Protein AF-A0A7S2M1R3-F1 (afdb_monomer)

Foldseek 3Di:
DDDDDDDDDDDDDDDDDDDDDDDDDDDDDDDPVVVVVVVVVVVVVVVVPDPVVPDDDDQWFWEAELNHIDIDHNADQPDFQQCCCCVVVVNPQQDDDPLPPPQLSRWKWKWDQDPVVRDIDIDTDRRSPHGSNNRRRIHIYGCVSQADPVGHHPLRVCCVVVVVDDPSRSSD

Mean predicted aligned error: 12.75 Å

Secondary structure (DSSP, 8-state):
---PPPPPPP--PPP----------PPPPPPHHHHHHHHHHHHHHHHHT--GGG-----EEEEEETTEEEEEES--TT-BHHHIIIIIT---SS--SSSSSSS-TTEEEEEEEETTTTEEEEEEEETTTSBGGGGTT-EEE-HHHH--SSS--HHHHHHHHTT--SSSTT--

Radius of gyration: 26.26 Å; Cα contacts (8 Å, |Δi|>4): 204; chains: 1; bounding box: 65×52×64 Å

Sequence (172 aa):
ESFAPAPRRHASGGESDASTGSSGPQPSAPTPAATQAKAAADACAKAGAIDVDKVSWRSKVEFFVNGRRVCADDVQPHYTLLFYLRDKLGLTGTKLGCGEGGCGACTVSVAHFDSEKGEVVHRAVNACLAPLCSVDGCSVTTVEGIGTTKMPHPVQQRIAGMHGSQCGFCTP

Organism: NCBI:txid1333877

InterPro domains:
  IPR001041 2Fe-2S ferredoxin-type iron-sulfur binding domain [PF00111] (63-132)
  IPR001041 2Fe-2S ferredoxin-type iron-sulfur binding domain [PS51085] (59-146)
  IPR002888 [2Fe-2S]-binding [PF01799] (142-172)
  IPR006058 2Fe-2S ferredoxin, iron-sulphur binding site [PS00197] (98-106)
  IPR012675 Beta-grasp domain superfamily [G3DSA:3.10.20.30] (57-145)
  IPR016208 Aldehyde oxidase/xanthine dehydrogenase-like [PTHR45444] (54-172)
  IPR036010 2Fe-2S ferredoxin-like superfamily [SSF54292] (60-146)
  IPR036884 [2Fe-2S]-binding domain superfamily [SSF47741] (153-172)

Structure (mmCIF, N/CA/C/O backbone):
data_AF-A0A7S2M1R3-F1
#
_entry.id   AF-A0A7S2M1R3-F1
#
loop_
_atom_site.group_PDB
_atom_site.id
_atom_site.type_symbol
_atom_site.label_atom_id
_atom_site.label_alt_id
_atom_site.label_comp_id
_atom_site.label_asym_id
_atom_site.label_entity_id
_atom_site.label_seq_id
_atom_site.pdbx_PDB_ins_code
_atom_site.Cartn_x
_atom_site.Cartn_y
_atom_site.Cartn_z
_atom_site.occupancy
_atom_site.B_iso_or_equiv
_atom_site.auth_seq_id
_atom_site.auth_comp_id
_atom_site.auth_asym_id
_atom_site.auth_atom_id
_atom_site.pdbx_PDB_model_num
ATOM 1 N N . GLU A 1 1 ? 38.794 22.693 -17.152 1.00 45.91 1 GLU A N 1
ATOM 2 C CA . GLU A 1 1 ? 38.283 23.848 -16.392 1.00 45.91 1 GLU A CA 1
ATOM 3 C C . GLU A 1 1 ? 38.738 23.694 -14.952 1.00 45.91 1 GLU A C 1
ATOM 5 O O . GLU A 1 1 ? 38.389 22.720 -14.297 1.00 45.91 1 GLU A O 1
ATOM 10 N N . SER A 1 2 ? 39.667 24.552 -14.542 1.00 38.59 2 SER A N 1
ATOM 11 C CA . SER A 1 2 ? 40.404 24.447 -13.283 1.00 38.59 2 SER A CA 1
ATOM 12 C C . SER A 1 2 ? 39.628 25.141 -12.168 1.00 38.59 2 SER A C 1
ATOM 14 O O . SER A 1 2 ? 39.344 26.331 -12.270 1.00 38.59 2 SER A O 1
ATOM 16 N N . PHE A 1 3 ? 39.296 24.410 -11.105 1.00 38.03 3 PHE A N 1
ATOM 17 C CA . PHE A 1 3 ? 38.626 24.959 -9.928 1.00 38.03 3 PHE A CA 1
ATOM 18 C C . PHE A 1 3 ? 39.684 25.409 -8.909 1.00 38.03 3 PHE A C 1
ATOM 20 O O . PHE A 1 3 ? 40.413 24.584 -8.359 1.00 38.03 3 PHE A O 1
ATOM 27 N N . ALA A 1 4 ? 39.808 26.719 -8.694 1.00 46.97 4 ALA A N 1
ATOM 28 C CA . ALA A 1 4 ? 40.679 27.304 -7.674 1.00 46.97 4 ALA A CA 1
ATOM 29 C C . ALA A 1 4 ? 39.944 27.399 -6.316 1.00 46.97 4 ALA A C 1
ATOM 31 O O . ALA A 1 4 ? 38.752 27.710 -6.303 1.00 46.97 4 ALA A O 1
ATOM 32 N N . PRO A 1 5 ? 40.610 27.167 -5.166 1.00 45.25 5 PRO A N 1
ATOM 33 C CA . PRO A 1 5 ? 39.979 27.263 -3.849 1.00 45.25 5 PRO A CA 1
ATOM 34 C C . PRO A 1 5 ? 39.974 28.698 -3.289 1.00 45.25 5 PRO A C 1
ATOM 36 O O . PRO A 1 5 ? 40.934 29.453 -3.444 1.00 45.25 5 PRO A O 1
ATOM 39 N N . ALA A 1 6 ? 38.889 29.061 -2.597 1.00 49.12 6 ALA A N 1
ATOM 40 C CA . ALA A 1 6 ? 38.693 30.365 -1.956 1.00 49.12 6 ALA A CA 1
ATOM 41 C C . ALA A 1 6 ? 39.536 30.543 -0.666 1.00 49.12 6 ALA A C 1
ATOM 43 O O . ALA A 1 6 ? 39.771 29.567 0.053 1.00 49.12 6 ALA A O 1
ATOM 44 N N . PRO A 1 7 ? 39.964 31.777 -0.320 1.00 41.22 7 PRO A N 1
ATOM 45 C CA . PRO A 1 7 ? 40.820 32.033 0.838 1.00 41.22 7 PRO A CA 1
ATOM 46 C C . PRO A 1 7 ? 40.047 32.111 2.167 1.00 41.22 7 PRO A C 1
ATOM 48 O O . PRO A 1 7 ? 38.971 32.705 2.263 1.00 41.22 7 PRO A O 1
ATOM 51 N N . ARG A 1 8 ? 40.652 31.546 3.222 1.00 38.28 8 ARG A N 1
ATOM 52 C CA . ARG A 1 8 ? 40.185 31.606 4.617 1.00 38.28 8 ARG A CA 1
ATOM 53 C C . ARG A 1 8 ? 40.373 33.014 5.188 1.00 38.28 8 ARG A C 1
ATOM 55 O O . ARG A 1 8 ? 41.480 33.546 5.164 1.00 38.28 8 ARG A O 1
ATOM 62 N N . ARG A 1 9 ? 39.314 33.594 5.759 1.00 40.97 9 ARG A N 1
ATOM 63 C CA . ARG A 1 9 ? 39.393 34.807 6.586 1.00 40.97 9 ARG A CA 1
ATOM 64 C C . ARG A 1 9 ? 39.578 34.417 8.053 1.00 40.97 9 ARG A C 1
ATOM 66 O O . ARG A 1 9 ? 38.750 33.700 8.607 1.00 40.97 9 ARG A O 1
ATOM 73 N N . HIS A 1 10 ? 40.656 34.904 8.661 1.00 36.72 10 HIS A N 1
ATOM 74 C CA . HIS A 1 10 ? 40.832 34.942 10.111 1.00 36.72 10 HIS A CA 1
ATOM 75 C C . HIS A 1 10 ? 39.894 36.000 10.705 1.00 36.72 10 HIS A C 1
ATOM 77 O O . HIS A 1 10 ? 39.921 37.152 10.275 1.00 36.72 10 HIS A O 1
ATOM 83 N N . ALA A 1 11 ? 39.087 35.611 11.690 1.00 41.97 11 ALA A N 1
ATOM 84 C CA . ALA A 1 11 ? 38.328 36.522 12.537 1.00 41.97 11 ALA A CA 1
ATOM 85 C C . ALA A 1 11 ? 38.910 36.461 13.955 1.00 41.97 11 ALA A C 1
ATOM 87 O O . ALA A 1 11 ? 38.867 35.422 14.610 1.00 41.97 11 ALA A O 1
ATOM 88 N N . SER A 1 12 ? 39.493 37.573 14.394 1.00 37.75 12 SER A N 1
ATOM 89 C CA . SER A 1 12 ? 39.862 37.860 15.779 1.00 37.75 12 SER A CA 1
ATOM 90 C C . SER A 1 12 ? 38.596 38.221 16.564 1.00 37.75 12 SER A C 1
ATOM 92 O O . SER A 1 12 ? 38.011 39.277 16.320 1.00 37.75 12 SER A O 1
ATOM 94 N N . GLY A 1 13 ? 38.155 37.343 17.464 1.00 33.97 13 GLY A N 1
ATOM 95 C CA . GLY A 1 13 ? 37.060 37.596 18.404 1.00 33.97 13 GLY A CA 1
ATOM 96 C C . GLY A 1 13 ? 37.622 37.896 19.790 1.00 33.97 13 GLY A C 1
ATOM 97 O O . GLY A 1 13 ? 38.405 37.104 20.305 1.00 33.97 13 GLY A O 1
ATOM 98 N N . GLY A 1 14 ? 37.261 39.058 20.335 1.00 32.53 14 GLY A N 1
ATOM 99 C CA . GLY A 1 14 ? 37.663 39.528 21.658 1.00 32.53 14 GLY A CA 1
ATOM 100 C C . GLY A 1 14 ? 37.013 38.756 22.805 1.00 32.53 14 GLY A C 1
ATOM 101 O O . GLY A 1 14 ? 35.905 38.235 22.682 1.00 32.53 14 GLY A O 1
ATOM 102 N N . GLU A 1 15 ? 37.740 38.715 23.917 1.00 33.94 15 GLU A N 1
ATOM 103 C CA . GLU A 1 15 ? 37.272 38.282 25.229 1.00 33.94 15 GLU A CA 1
ATOM 104 C C . GLU A 1 15 ? 36.167 39.220 25.736 1.00 33.94 15 GLU A C 1
ATOM 106 O O . GLU A 1 15 ? 36.318 40.442 25.725 1.00 33.94 15 GLU A O 1
ATOM 111 N N . SER A 1 16 ? 35.053 38.641 26.184 1.00 40.84 16 SER A N 1
ATOM 112 C CA . SER A 1 16 ? 34.021 39.332 26.955 1.00 40.84 16 SER A CA 1
ATOM 113 C C . SER A 1 16 ? 33.747 38.544 28.231 1.00 40.84 16 SER A C 1
ATOM 115 O O . SER A 1 16 ? 33.463 37.345 28.176 1.00 40.84 16 SER A O 1
ATOM 117 N N . ASP A 1 17 ? 33.856 39.254 29.349 1.00 34.34 17 ASP A N 1
ATOM 118 C CA . ASP A 1 17 ? 33.826 38.789 30.729 1.00 34.34 17 ASP A CA 1
ATOM 119 C C . ASP A 1 17 ? 32.618 37.914 31.094 1.00 34.34 17 ASP A C 1
ATOM 121 O O . ASP A 1 17 ? 31.461 38.219 30.797 1.00 34.34 17 ASP A O 1
ATOM 125 N N . ALA A 1 18 ? 32.901 36.830 31.817 1.00 35.31 18 ALA A N 1
ATOM 126 C CA . ALA A 1 18 ? 31.909 35.937 32.394 1.00 35.31 18 ALA A CA 1
ATOM 127 C C . ALA A 1 18 ? 31.337 36.531 33.694 1.00 35.31 18 ALA A C 1
ATOM 129 O O . ALA A 1 18 ? 31.931 36.410 34.764 1.00 35.31 18 ALA A O 1
ATOM 130 N N . SER A 1 19 ? 30.148 37.132 33.620 1.00 41.22 19 SER A N 1
ATOM 131 C CA . SER A 1 19 ? 29.331 37.434 34.799 1.00 41.22 19 SER A CA 1
ATOM 132 C C . SER A 1 19 ? 28.478 36.218 35.176 1.00 41.22 19 SER A C 1
ATOM 134 O O . SER A 1 19 ? 27.545 35.847 34.459 1.00 41.22 19 SER A O 1
ATOM 136 N N . THR A 1 20 ? 28.782 35.591 36.309 1.00 37.75 20 THR A N 1
ATOM 137 C CA . THR A 1 20 ? 28.028 34.475 36.891 1.00 37.75 20 THR A CA 1
ATOM 138 C C . THR A 1 20 ? 26.745 34.974 37.564 1.00 37.75 20 THR A C 1
ATOM 140 O O . THR A 1 20 ? 26.736 35.377 38.723 1.00 37.75 20 THR A O 1
ATOM 143 N N . GLY A 1 21 ? 25.626 34.938 36.837 1.00 36.66 21 GLY A N 1
ATOM 144 C CA . GLY A 1 21 ? 24.288 35.115 37.407 1.00 36.66 21 GLY A CA 1
ATOM 145 C C . GLY A 1 21 ? 23.731 33.787 37.928 1.00 36.66 21 GLY A C 1
ATOM 146 O O . GLY A 1 21 ? 23.468 32.879 37.141 1.00 36.66 21 GLY A O 1
ATOM 147 N N . SER A 1 22 ? 23.528 33.659 39.242 1.00 41.03 22 SER A N 1
ATOM 148 C CA . SER A 1 22 ? 22.858 32.499 39.842 1.00 41.03 22 SER A CA 1
ATOM 149 C C . SER A 1 22 ? 21.355 32.544 39.548 1.00 41.03 22 SER A C 1
ATOM 151 O O . SER A 1 22 ? 20.613 33.319 40.154 1.00 41.03 22 SER A O 1
ATOM 153 N N . SER A 1 23 ? 20.890 31.711 38.624 1.00 47.84 23 SER A N 1
ATOM 154 C CA . SER A 1 23 ? 19.466 31.455 38.407 1.00 47.84 23 SER A CA 1
ATOM 155 C C . SER A 1 23 ? 19.039 30.284 39.297 1.00 47.84 23 SER A C 1
ATOM 157 O O . SER A 1 23 ? 19.593 29.191 39.212 1.00 47.84 23 SER A O 1
ATOM 159 N N . GLY A 1 24 ? 18.084 30.526 40.200 1.00 45.28 24 GLY A N 1
ATOM 160 C CA . GLY A 1 24 ? 17.465 29.472 41.007 1.00 45.28 24 GLY A CA 1
ATOM 161 C C . GLY A 1 24 ? 16.698 28.465 40.134 1.00 45.28 24 GLY A C 1
ATOM 162 O O . GLY A 1 24 ? 16.313 28.801 39.011 1.00 45.28 24 GLY A O 1
ATOM 163 N N . PRO A 1 25 ? 16.464 27.232 40.618 1.00 43.34 25 PRO A N 1
ATOM 164 C CA . PRO A 1 25 ? 15.835 26.185 39.822 1.00 43.34 25 PRO A CA 1
ATOM 165 C C . PRO A 1 25 ? 14.392 26.564 39.464 1.00 43.34 25 PRO A C 1
ATOM 167 O O . PRO A 1 25 ? 13.519 26.663 40.326 1.00 43.34 25 PRO A O 1
ATOM 170 N N . GLN A 1 26 ? 14.147 26.778 38.172 1.00 45.44 26 GLN A N 1
ATOM 171 C CA . GLN A 1 26 ? 12.802 26.834 37.606 1.00 45.44 26 GLN A CA 1
ATOM 172 C C . GLN A 1 26 ? 12.200 25.416 37.613 1.00 45.44 26 GLN A C 1
ATOM 174 O O . GLN A 1 26 ? 12.916 24.460 37.301 1.00 45.44 26 GLN A O 1
ATOM 179 N N . PRO A 1 27 ? 10.906 25.246 37.941 1.00 48.53 27 PRO A N 1
ATOM 180 C CA . PRO A 1 27 ? 10.245 23.951 37.831 1.00 48.53 27 PRO A CA 1
ATOM 181 C C . PRO A 1 27 ? 10.256 23.492 36.368 1.00 48.53 27 PRO A C 1
ATOM 183 O O . PRO A 1 27 ? 9.746 24.179 35.482 1.00 48.53 27 PRO A O 1
ATOM 186 N N . SER A 1 28 ? 10.877 22.343 36.106 1.00 54.59 28 SER A N 1
ATOM 187 C CA . SER A 1 28 ? 10.966 21.768 34.768 1.00 54.59 28 SER A CA 1
ATOM 188 C C . SER A 1 28 ? 9.604 21.238 34.315 1.00 54.59 28 SER A C 1
ATOM 190 O O . SER A 1 28 ? 8.912 20.526 35.044 1.00 54.59 28 SER A O 1
ATOM 192 N N . ALA A 1 29 ? 9.214 21.592 33.089 1.00 57.88 29 ALA A N 1
ATOM 193 C CA . ALA A 1 29 ? 8.038 21.025 32.440 1.00 57.88 29 ALA A CA 1
ATOM 194 C C . ALA A 1 29 ? 8.190 19.494 32.293 1.00 57.88 29 ALA A C 1
ATOM 196 O O . ALA A 1 29 ? 9.308 19.009 32.090 1.00 57.88 29 ALA A O 1
ATOM 197 N N . PRO A 1 30 ? 7.095 18.718 32.382 1.00 58.75 30 PRO A N 1
ATOM 198 C CA . PRO A 1 30 ? 7.156 17.265 32.283 1.00 58.75 30 PRO A CA 1
ATOM 199 C C . PRO A 1 30 ? 7.707 16.817 30.922 1.00 58.75 30 PRO A C 1
ATOM 201 O O . PRO A 1 30 ? 7.287 17.288 29.866 1.00 58.75 30 PRO A O 1
ATOM 204 N N . THR A 1 31 ? 8.649 15.875 30.960 1.00 52.16 31 THR A N 1
ATOM 205 C CA . THR A 1 31 ? 9.289 15.263 29.789 1.00 52.16 31 THR A CA 1
ATOM 206 C C . THR A 1 31 ? 8.242 14.582 28.888 1.00 52.16 31 THR A C 1
ATOM 208 O O . THR A 1 31 ? 7.317 13.961 29.420 1.00 52.16 31 THR A O 1
ATOM 211 N N . PRO A 1 32 ? 8.389 14.590 27.545 1.00 62.34 32 PRO A N 1
ATOM 212 C CA . PRO A 1 32 ? 7.434 13.974 26.611 1.00 62.34 32 PRO A CA 1
ATOM 213 C C . PRO A 1 32 ? 7.028 12.532 26.956 1.00 62.34 32 PRO A C 1
ATOM 215 O O . PRO A 1 32 ? 5.866 12.163 26.801 1.00 62.34 32 PRO A O 1
ATOM 218 N N . ALA A 1 33 ? 7.956 11.739 27.502 1.00 61.09 33 ALA A N 1
ATOM 219 C CA . ALA A 1 33 ? 7.702 10.370 27.949 1.00 61.09 33 ALA A CA 1
ATOM 220 C C . ALA A 1 33 ? 6.706 10.275 29.126 1.00 61.09 33 ALA A C 1
ATOM 222 O O . ALA A 1 33 ? 5.881 9.364 29.163 1.00 61.09 33 ALA A O 1
ATOM 223 N N . ALA A 1 34 ? 6.732 11.224 30.070 1.00 62.12 34 ALA A N 1
ATOM 224 C CA . ALA A 1 34 ? 5.820 11.238 31.219 1.00 62.12 34 ALA A CA 1
ATOM 225 C C . ALA A 1 34 ? 4.395 11.641 30.796 1.00 62.12 34 ALA A C 1
ATOM 227 O O . ALA A 1 34 ? 3.407 11.078 31.270 1.00 62.12 34 ALA A O 1
ATOM 228 N N . THR A 1 35 ? 4.296 12.568 29.839 1.00 65.75 35 THR A N 1
ATOM 229 C CA . THR A 1 35 ? 3.032 12.968 29.207 1.00 65.75 35 THR A CA 1
ATOM 230 C C . THR A 1 35 ? 2.420 11.816 28.406 1.00 65.75 35 THR A C 1
ATOM 232 O O . THR A 1 35 ? 1.221 11.565 28.515 1.00 65.75 35 THR A O 1
ATOM 235 N N . GLN A 1 36 ? 3.237 11.060 27.664 1.00 67.62 36 GLN A N 1
ATOM 236 C CA . GLN A 1 36 ? 2.795 9.865 26.934 1.00 67.62 36 GLN A CA 1
ATOM 237 C C . GLN A 1 36 ? 2.318 8.746 27.872 1.00 67.62 36 GLN A C 1
ATOM 239 O O . GLN A 1 36 ? 1.289 8.131 27.603 1.00 67.62 36 GLN A O 1
ATOM 244 N N . ALA A 1 37 ? 3.006 8.516 28.995 1.00 77.50 37 ALA A N 1
ATOM 245 C CA . ALA A 1 37 ? 2.608 7.505 29.975 1.00 77.50 37 ALA A CA 1
ATOM 246 C C . ALA A 1 37 ? 1.247 7.815 30.622 1.00 77.50 37 ALA A C 1
ATOM 248 O O . ALA A 1 37 ? 0.398 6.930 30.737 1.00 77.50 37 ALA A O 1
ATOM 249 N N . LYS A 1 38 ? 1.001 9.081 30.988 1.00 78.00 38 LYS A N 1
ATOM 250 C CA . LYS A 1 38 ? -0.298 9.512 31.526 1.00 78.00 38 LYS A CA 1
ATOM 251 C C . LYS A 1 38 ? -1.412 9.397 30.482 1.00 78.00 38 LYS A C 1
ATOM 253 O O . LYS A 1 38 ? -2.470 8.857 30.783 1.00 78.00 38 LYS A O 1
ATOM 258 N N . ALA A 1 39 ? -1.153 9.830 29.247 1.00 79.06 39 ALA A N 1
ATOM 259 C CA . ALA A 1 39 ? -2.117 9.717 28.154 1.00 79.06 39 ALA A CA 1
ATOM 260 C C . ALA A 1 39 ? -2.495 8.254 27.858 1.00 79.06 39 ALA A C 1
ATOM 262 O O . ALA A 1 39 ? -3.668 7.952 27.646 1.00 79.06 39 ALA A O 1
ATOM 263 N N . ALA A 1 40 ? -1.523 7.337 27.894 1.00 77.31 40 ALA A N 1
ATOM 264 C CA . ALA A 1 40 ? -1.773 5.909 27.729 1.00 77.31 40 ALA A CA 1
ATOM 265 C C . ALA A 1 40 ? -2.622 5.330 28.875 1.00 77.31 40 ALA A C 1
ATOM 267 O O . ALA A 1 40 ? -3.554 4.569 28.618 1.00 77.31 40 ALA A O 1
ATOM 268 N N . ALA A 1 41 ? -2.348 5.715 30.127 1.00 82.06 41 ALA A N 1
ATOM 269 C CA . ALA A 1 41 ? -3.134 5.285 31.284 1.00 82.06 41 ALA A CA 1
ATOM 270 C C . ALA A 1 41 ? -4.590 5.784 31.213 1.00 82.06 41 ALA A C 1
ATOM 272 O O . ALA A 1 41 ? -5.521 4.996 31.393 1.00 82.06 41 ALA A O 1
ATOM 273 N N . ASP A 1 42 ? -4.788 7.058 30.866 1.00 85.56 42 ASP A N 1
ATOM 274 C CA . ASP A 1 42 ? -6.114 7.664 30.703 1.00 85.56 42 ASP A CA 1
ATOM 275 C C . ASP A 1 42 ? -6.900 7.008 29.551 1.00 85.56 42 ASP A C 1
ATOM 277 O O . ASP A 1 42 ? -8.107 6.776 29.662 1.00 85.56 42 ASP A O 1
ATOM 281 N N . ALA A 1 43 ? -6.226 6.665 28.447 1.00 80.94 43 ALA A N 1
ATOM 282 C CA . ALA A 1 43 ? -6.827 5.936 27.332 1.00 80.94 43 ALA A CA 1
ATOM 283 C C . ALA A 1 43 ? -7.241 4.510 27.730 1.00 80.94 43 ALA A C 1
ATOM 285 O O . ALA A 1 43 ? -8.331 4.071 27.369 1.00 80.94 43 ALA A O 1
ATOM 286 N N . CYS A 1 44 ? -6.415 3.810 28.512 1.00 78.81 44 CYS A N 1
ATOM 287 C CA . CYS A 1 44 ? -6.707 2.459 28.989 1.00 78.81 44 CYS A CA 1
ATOM 288 C C . CYS A 1 44 ? -7.917 2.443 29.944 1.00 78.81 44 CYS A C 1
ATOM 290 O O . CYS A 1 44 ? -8.814 1.612 29.801 1.00 78.81 44 CYS A O 1
ATOM 292 N N . ALA A 1 45 ? -8.004 3.420 30.856 1.00 82.88 45 ALA A N 1
ATOM 293 C CA . ALA A 1 45 ? -9.155 3.586 31.746 1.00 82.88 45 ALA A CA 1
ATOM 294 C C . ALA A 1 45 ? -10.452 3.882 30.972 1.00 82.88 45 ALA A C 1
ATOM 296 O O . ALA A 1 45 ? -11.496 3.301 31.264 1.00 82.88 45 ALA A O 1
ATOM 297 N N . LYS A 1 46 ? -10.385 4.740 29.944 1.00 80.75 46 LYS A N 1
ATOM 298 C CA . LYS A 1 46 ? -11.525 5.005 29.053 1.00 80.75 46 LYS A CA 1
ATOM 299 C C . LYS A 1 46 ? -11.931 3.774 28.250 1.00 80.75 46 LYS A C 1
ATOM 301 O O . LYS A 1 46 ? -13.123 3.530 28.114 1.00 80.75 46 LYS A O 1
ATOM 306 N N . ALA A 1 47 ? -10.970 2.997 27.751 1.00 78.81 47 ALA A N 1
ATOM 307 C CA . ALA A 1 47 ? -11.247 1.764 27.022 1.00 78.81 47 ALA A CA 1
ATOM 308 C C . ALA A 1 47 ? -11.950 0.722 27.910 1.00 78.81 47 ALA A C 1
ATOM 310 O O . ALA A 1 47 ? -12.907 0.097 27.465 1.00 78.81 47 ALA A O 1
ATOM 311 N N . GLY A 1 48 ? -11.544 0.591 29.178 1.00 79.88 48 GLY A N 1
ATOM 312 C CA . GLY A 1 48 ? -12.180 -0.316 30.143 1.00 79.88 48 GLY A CA 1
ATOM 313 C C . GLY A 1 48 ? -13.612 0.067 30.539 1.00 79.88 48 GLY A C 1
ATOM 314 O O . GLY A 1 48 ? -14.346 -0.775 31.046 1.00 79.88 48 GLY A O 1
ATOM 315 N N . ALA A 1 49 ? -14.026 1.313 30.292 1.00 84.94 49 ALA A N 1
ATOM 316 C CA . ALA A 1 49 ? -15.393 1.781 30.520 1.00 84.94 49 ALA A CA 1
ATOM 317 C C . ALA A 1 49 ? -16.327 1.555 29.313 1.00 84.94 49 ALA A C 1
ATOM 319 O O . ALA A 1 49 ? -17.519 1.859 29.400 1.00 84.94 49 ALA A O 1
ATOM 320 N N . ILE A 1 50 ? -15.808 1.053 28.185 1.00 82.25 50 ILE A N 1
ATOM 321 C CA . ILE A 1 50 ? -16.610 0.761 26.994 1.00 82.25 50 ILE A CA 1
ATOM 322 C C . ILE A 1 50 ? -17.390 -0.536 27.230 1.00 82.25 50 ILE A C 1
ATOM 324 O O . ILE A 1 50 ? -16.816 -1.622 27.280 1.00 82.25 50 ILE A O 1
ATOM 328 N N . ASP A 1 51 ? -18.713 -0.421 27.333 1.00 87.69 51 ASP A N 1
ATOM 329 C CA . ASP A 1 51 ? -19.634 -1.559 27.297 1.00 87.69 51 ASP A CA 1
ATOM 330 C C . ASP A 1 51 ? -19.711 -2.092 25.858 1.00 87.69 51 ASP A C 1
ATOM 332 O O . ASP A 1 51 ? -20.499 -1.611 25.040 1.00 87.69 51 ASP A O 1
ATOM 336 N N . VAL A 1 52 ? -18.825 -3.037 25.532 1.00 83.31 52 VAL A N 1
ATOM 337 C CA . VAL A 1 52 ? -18.648 -3.591 24.179 1.00 83.31 52 VAL A CA 1
ATOM 338 C C . VAL A 1 52 ? -19.921 -4.209 23.597 1.00 83.31 52 VAL A C 1
ATOM 340 O O . VAL A 1 52 ? -20.072 -4.216 22.373 1.00 83.31 52 VAL A O 1
ATOM 343 N N . ASP A 1 53 ? -20.848 -4.650 24.453 1.00 86.19 53 ASP A N 1
ATOM 344 C CA . ASP A 1 53 ? -22.129 -5.248 24.062 1.00 86.19 53 ASP A CA 1
ATOM 345 C C . ASP A 1 53 ? -23.145 -4.194 23.599 1.00 86.19 53 ASP A C 1
ATOM 347 O O . ASP A 1 53 ? -24.092 -4.504 22.875 1.00 86.19 53 ASP A O 1
ATOM 351 N N . LYS A 1 54 ? -22.951 -2.927 23.987 1.00 88.31 54 LYS A N 1
ATOM 352 C CA . LYS A 1 54 ? -23.806 -1.797 23.586 1.00 88.31 54 LYS A CA 1
ATOM 353 C C . LYS A 1 54 ? -23.235 -0.972 22.435 1.00 88.31 54 LYS A C 1
ATOM 355 O O . LYS A 1 54 ? -23.893 -0.034 21.979 1.00 88.31 54 LYS A O 1
ATOM 360 N N . VAL A 1 55 ? -22.033 -1.286 21.953 1.00 83.94 55 VAL A N 1
ATOM 361 C CA . VAL A 1 55 ? -21.415 -0.575 20.827 1.00 83.94 55 VAL A CA 1
ATOM 362 C C . VAL A 1 55 ? -21.904 -1.159 19.504 1.00 83.94 55 VAL A C 1
ATOM 364 O O . VAL A 1 55 ? -21.829 -2.360 19.259 1.00 83.94 55 VAL A O 1
ATOM 367 N N . SER A 1 56 ? -22.366 -0.287 18.607 1.00 84.25 56 SER A N 1
ATOM 368 C CA . SER A 1 56 ? -22.603 -0.652 17.211 1.00 84.25 56 SER A CA 1
ATOM 369 C C . SER A 1 56 ? -21.274 -0.678 16.457 1.00 84.25 56 SER A C 1
ATOM 371 O O . SER A 1 56 ? -20.702 0.373 16.164 1.00 84.25 56 SER A O 1
ATOM 373 N N . TRP A 1 57 ? -20.801 -1.868 16.101 1.00 82.81 57 TRP A N 1
ATOM 374 C CA . TRP A 1 57 ? -19.560 -2.050 15.352 1.00 82.81 57 TRP A CA 1
ATOM 375 C C . TRP A 1 57 ? -19.786 -1.971 13.840 1.00 82.81 57 TRP A C 1
ATOM 377 O O . TRP A 1 57 ? -20.740 -2.535 13.304 1.00 82.81 57 TRP A O 1
ATOM 387 N N . ARG A 1 58 ? -18.865 -1.316 13.126 1.00 85.75 58 ARG A N 1
ATOM 388 C CA . ARG A 1 58 ? -18.735 -1.498 11.676 1.00 85.75 58 ARG A CA 1
ATOM 389 C C . ARG A 1 58 ? -17.867 -2.721 11.406 1.00 85.75 58 ARG A C 1
ATOM 391 O O . ARG A 1 58 ? -16.756 -2.812 11.910 1.00 85.75 58 ARG A O 1
ATOM 398 N N . SER A 1 59 ? -18.359 -3.614 10.556 1.00 84.12 59 SER A N 1
ATOM 399 C CA . SER A 1 59 ? -17.631 -4.792 10.062 1.00 84.12 59 SER A CA 1
ATOM 400 C C . SER A 1 59 ? -17.060 -4.602 8.651 1.00 84.12 59 SER A C 1
ATOM 402 O O . SER A 1 59 ? -16.560 -5.552 8.051 1.00 84.12 59 SER A O 1
ATOM 404 N N . LYS A 1 60 ? -17.149 -3.376 8.114 1.00 91.25 60 LYS A N 1
ATOM 405 C CA . LYS A 1 60 ? -16.712 -3.021 6.761 1.00 91.25 60 LYS A CA 1
ATOM 406 C C . LYS A 1 60 ? -15.607 -1.978 6.788 1.00 91.25 60 LYS A C 1
ATOM 408 O O . LYS A 1 60 ? -15.769 -0.930 7.425 1.00 91.25 60 LYS A O 1
ATOM 413 N N . VAL A 1 61 ? -14.555 -2.247 6.022 1.00 95.38 61 VAL A N 1
ATOM 414 C CA . VAL A 1 61 ? -13.482 -1.295 5.722 1.00 95.38 61 VAL A CA 1
ATOM 415 C C . VAL A 1 61 ? -13.721 -0.734 4.325 1.00 95.38 61 VAL A C 1
ATOM 417 O O . VAL A 1 61 ? -13.864 -1.484 3.360 1.00 95.38 61 VAL A O 1
ATOM 420 N N . GLU A 1 62 ? -13.784 0.585 4.205 1.00 97.19 62 GLU A N 1
ATOM 421 C CA . GLU A 1 62 ? -14.022 1.291 2.953 1.00 97.19 62 GLU A CA 1
ATOM 422 C C . GLU A 1 62 ? -12.859 2.216 2.631 1.00 97.19 62 GLU A C 1
ATOM 424 O O . GLU A 1 62 ? -12.532 3.113 3.396 1.00 97.19 62 GLU A O 1
ATOM 429 N N . PHE A 1 63 ? -12.247 2.029 1.471 1.00 98.12 63 PHE A N 1
ATOM 430 C CA . PHE A 1 63 ? -11.090 2.808 1.042 1.00 98.12 63 PHE A CA 1
ATOM 431 C C . PHE A 1 63 ? -11.052 2.876 -0.483 1.00 98.12 63 PHE A C 1
ATOM 433 O O . PHE A 1 63 ? -11.901 2.301 -1.167 1.00 98.12 63 PHE A O 1
ATOM 440 N N . PHE A 1 64 ? -10.087 3.593 -1.042 1.00 98.75 64 PHE A N 1
ATOM 441 C CA . PHE A 1 64 ? -9.892 3.666 -2.487 1.00 98.75 64 PHE A CA 1
ATOM 442 C C . PHE A 1 64 ? -8.587 2.988 -2.880 1.00 98.75 64 PHE A C 1
ATOM 444 O O . PHE A 1 64 ? -7.583 3.124 -2.188 1.00 98.75 64 PHE A O 1
ATOM 451 N N . VAL A 1 65 ? -8.583 2.287 -4.013 1.00 98.81 65 VAL A N 1
ATOM 452 C CA . VAL A 1 65 ? -7.369 1.748 -4.634 1.00 98.81 65 VAL A CA 1
ATOM 453 C C . VAL A 1 65 ? -7.322 2.201 -6.081 1.00 98.81 65 VAL A C 1
ATOM 455 O O . VAL A 1 65 ? -8.228 1.895 -6.856 1.00 98.81 65 VAL A O 1
ATOM 458 N N . ASN A 1 66 ? -6.278 2.946 -6.451 1.00 98.50 66 ASN A N 1
ATOM 459 C CA . ASN A 1 66 ? -6.091 3.492 -7.799 1.00 98.50 66 ASN A CA 1
ATOM 460 C C . ASN A 1 66 ? -7.349 4.242 -8.304 1.00 98.50 66 ASN A C 1
ATOM 462 O O . ASN A 1 66 ? -7.792 4.053 -9.436 1.00 98.50 66 ASN A O 1
ATOM 466 N N . GLY A 1 67 ? -7.980 5.030 -7.424 1.00 97.69 67 GLY A N 1
ATOM 467 C CA . GLY A 1 67 ? -9.198 5.798 -7.717 1.00 97.69 67 GLY A CA 1
ATOM 468 C C . GLY A 1 67 ? -10.511 5.002 -7.698 1.00 97.69 67 GLY A C 1
ATOM 469 O O . GLY A 1 67 ? -11.580 5.589 -7.847 1.00 97.69 67 GLY A O 1
ATOM 470 N N . ARG A 1 68 ? -10.475 3.680 -7.484 1.00 98.25 68 ARG A N 1
ATOM 471 C CA . ARG A 1 68 ? -11.677 2.837 -7.390 1.00 98.25 68 ARG A CA 1
ATOM 472 C C . ARG A 1 68 ? -12.048 2.599 -5.933 1.00 98.25 68 ARG A C 1
ATOM 474 O O . ARG A 1 68 ? -11.203 2.173 -5.151 1.00 98.25 68 ARG A O 1
ATOM 481 N N . ARG A 1 69 ? -13.315 2.832 -5.579 1.00 98.25 69 ARG A N 1
ATOM 482 C CA . ARG A 1 69 ? -13.843 2.507 -4.247 1.00 98.25 69 ARG A CA 1
ATOM 483 C C . ARG A 1 69 ? -13.794 0.996 -4.021 1.00 98.25 69 ARG A C 1
ATOM 485 O O . ARG A 1 69 ? -14.226 0.225 -4.878 1.00 98.25 69 ARG A O 1
ATOM 492 N N . VAL A 1 70 ? -13.299 0.602 -2.858 1.00 97.94 70 VAL A N 1
ATOM 493 C CA . VAL A 1 70 ? -13.238 -0.770 -2.364 1.00 97.94 70 VAL A CA 1
ATOM 494 C C . VAL A 1 70 ? -14.013 -0.827 -1.054 1.00 97.94 70 VAL A C 1
ATOM 496 O O . VAL A 1 70 ? -13.731 -0.073 -0.127 1.00 97.94 70 VAL A O 1
ATOM 499 N N . CYS A 1 71 ? -14.985 -1.731 -0.989 1.00 96.69 71 CYS A N 1
ATOM 500 C CA . CYS A 1 71 ? -15.705 -2.074 0.232 1.00 96.69 71 CYS A CA 1
ATOM 501 C C . CYS A 1 71 ? -15.301 -3.499 0.605 1.00 96.69 71 CYS A C 1
ATOM 503 O O . CYS A 1 71 ? -15.654 -4.441 -0.102 1.00 96.69 71 CYS A O 1
ATOM 505 N N . ALA A 1 72 ? -14.502 -3.640 1.657 1.00 94.38 72 ALA A N 1
ATOM 506 C CA . ALA A 1 72 ? -14.050 -4.924 2.165 1.00 94.38 72 ALA A CA 1
ATOM 507 C C . ALA A 1 72 ? -14.991 -5.387 3.283 1.00 94.38 72 ALA A C 1
ATOM 509 O O . ALA A 1 72 ? -15.060 -4.764 4.345 1.00 94.38 72 ALA A O 1
ATOM 510 N N . ASP A 1 73 ? -15.717 -6.469 3.016 1.00 91.19 73 ASP A N 1
ATOM 511 C CA . ASP A 1 73 ? -16.578 -7.161 3.975 1.00 91.19 73 ASP A CA 1
ATOM 512 C C . ASP A 1 73 ? -15.808 -8.302 4.665 1.00 91.19 73 ASP A C 1
ATOM 514 O O . ASP A 1 73 ? -14.878 -8.858 4.079 1.00 91.19 73 ASP A O 1
ATOM 518 N N . ASP A 1 74 ? -16.204 -8.656 5.894 1.00 85.12 74 ASP A N 1
ATOM 519 C CA . ASP A 1 74 ? -15.635 -9.778 6.671 1.00 85.12 74 ASP A CA 1
ATOM 520 C C . ASP A 1 74 ? -14.092 -9.742 6.768 1.00 85.12 74 ASP A C 1
ATOM 522 O O . ASP A 1 74 ? -13.373 -10.731 6.580 1.00 85.12 74 ASP A O 1
ATOM 526 N N . VAL A 1 75 ? -13.558 -8.539 7.011 1.00 90.44 75 VAL A N 1
ATOM 527 C CA . VAL A 1 75 ? -12.115 -8.307 7.113 1.00 90.44 75 VAL A CA 1
ATOM 528 C C . VAL A 1 75 ? -11.571 -8.973 8.367 1.00 90.44 75 VAL A C 1
ATOM 530 O O . VAL A 1 75 ? -11.959 -8.648 9.488 1.00 90.44 75 VAL A O 1
ATOM 533 N N . GLN A 1 76 ? -10.598 -9.857 8.174 1.00 92.00 76 GLN A N 1
ATOM 534 C CA . GLN A 1 76 ? -9.888 -10.466 9.284 1.00 92.00 76 GLN A CA 1
ATOM 535 C C . GLN A 1 76 ? -8.837 -9.488 9.836 1.00 92.00 76 GLN A C 1
ATOM 537 O O . GLN A 1 76 ? -8.093 -8.900 9.047 1.00 92.00 76 GLN A O 1
ATOM 542 N N . PRO A 1 77 ? -8.691 -9.343 11.168 1.00 89.62 77 PRO A N 1
ATOM 543 C CA . PRO A 1 77 ? -7.761 -8.374 11.763 1.00 89.62 77 PRO A CA 1
ATOM 544 C C . PRO A 1 77 ? -6.290 -8.563 11.365 1.00 89.62 77 PRO A C 1
ATOM 546 O O . PRO A 1 77 ? -5.509 -7.618 11.416 1.00 89.62 77 PRO A O 1
ATOM 549 N N . HIS A 1 78 ? -5.906 -9.780 10.970 1.00 93.75 78 HIS A N 1
ATOM 550 C CA . HIS A 1 78 ? -4.548 -10.113 10.540 1.00 93.75 78 HIS A CA 1
ATOM 551 C C . HIS A 1 78 ? -4.285 -9.815 9.054 1.00 93.75 78 HIS A C 1
ATOM 553 O O . HIS A 1 78 ? -3.158 -9.988 8.589 1.00 93.75 78 HIS A O 1
ATOM 559 N N . TYR A 1 79 ? -5.296 -9.397 8.283 1.00 97.19 79 TYR A N 1
ATOM 560 C CA . TYR A 1 79 ? -5.086 -9.015 6.892 1.00 97.19 79 TYR A CA 1
ATOM 561 C C . TYR A 1 79 ? -4.225 -7.760 6.812 1.00 97.19 79 TYR A C 1
ATOM 563 O O . TYR A 1 79 ? -4.566 -6.701 7.339 1.00 97.19 79 TYR A O 1
ATOM 571 N N . THR A 1 80 ? -3.117 -7.881 6.091 1.00 98.56 80 THR A N 1
ATOM 572 C CA . THR A 1 80 ? -2.279 -6.746 5.716 1.0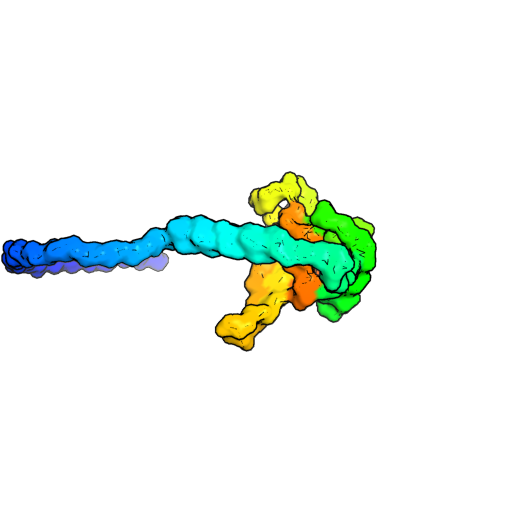0 98.56 80 THR A CA 1
ATOM 573 C C . THR A 1 80 ? -2.809 -6.121 4.431 1.00 98.56 80 THR A C 1
ATOM 575 O O . THR A 1 80 ? -3.460 -6.784 3.614 1.00 98.56 80 THR A O 1
ATOM 578 N N . LEU A 1 81 ? -2.496 -4.846 4.212 1.00 98.69 81 LEU A N 1
ATOM 579 C CA . LEU A 1 81 ? -2.804 -4.166 2.960 1.00 98.69 81 LEU A CA 1
ATOM 580 C C . LEU A 1 81 ? -2.182 -4.908 1.770 1.00 98.69 81 LEU A C 1
ATOM 582 O O . LEU A 1 81 ? -2.829 -5.067 0.740 1.00 98.69 81 LEU A O 1
ATOM 586 N N . LEU A 1 82 ? -0.955 -5.417 1.920 1.00 98.81 82 LEU A N 1
ATOM 587 C CA . LEU A 1 82 ? -0.277 -6.176 0.870 1.00 98.81 82 LEU A CA 1
ATOM 588 C C . LEU A 1 82 ? -1.038 -7.444 0.478 1.00 98.81 82 LEU A C 1
ATOM 590 O O . LEU A 1 82 ? -1.236 -7.676 -0.714 1.00 98.81 82 LEU A O 1
ATOM 594 N N . PHE A 1 83 ? -1.456 -8.244 1.463 1.00 98.50 83 PHE A N 1
ATOM 595 C CA . PHE A 1 83 ? -2.266 -9.436 1.215 1.00 98.50 83 PHE A CA 1
ATOM 596 C C . PHE A 1 83 ? -3.553 -9.057 0.485 1.00 98.50 83 PHE A C 1
ATOM 598 O O . PHE A 1 83 ? -3.900 -9.650 -0.529 1.00 98.50 83 PHE A O 1
ATOM 605 N N . TYR A 1 84 ? -4.244 -8.014 0.943 1.00 98.31 84 TYR A N 1
ATOM 606 C CA . TYR A 1 84 ? -5.508 -7.628 0.329 1.00 98.31 84 TYR A CA 1
ATOM 607 C C . TYR A 1 84 ? -5.342 -7.155 -1.126 1.00 98.31 84 TYR A C 1
ATOM 609 O O . TYR A 1 84 ? -6.084 -7.589 -2.007 1.00 98.31 84 TYR A O 1
ATOM 617 N N . LEU A 1 85 ? -4.340 -6.314 -1.408 1.00 98.62 85 LEU A N 1
ATOM 618 C CA . LEU A 1 85 ? -4.046 -5.846 -2.767 1.00 98.62 85 LEU A CA 1
ATOM 619 C C . LEU A 1 85 ? -3.771 -7.016 -3.720 1.00 98.62 85 LEU A C 1
ATOM 621 O O . LEU A 1 85 ? -4.317 -7.060 -4.821 1.00 98.62 85 LEU A O 1
ATOM 625 N N . ARG A 1 86 ? -2.955 -7.979 -3.287 1.00 98.62 86 ARG A N 1
ATOM 626 C CA . ARG A 1 86 ? -2.507 -9.083 -4.138 1.00 98.62 86 ARG A CA 1
ATOM 627 C C . ARG A 1 86 ? -3.549 -10.187 -4.254 1.00 98.62 86 ARG A C 1
ATOM 629 O O . ARG A 1 86 ? -3.923 -10.549 -5.364 1.00 98.62 86 ARG A O 1
ATOM 636 N N . ASP A 1 87 ? -4.018 -10.702 -3.125 1.00 97.81 87 ASP A N 1
ATOM 637 C CA . ASP A 1 87 ? -4.807 -11.930 -3.043 1.00 97.81 87 ASP A CA 1
ATOM 638 C C . ASP A 1 87 ? -6.313 -11.676 -3.180 1.00 97.81 87 ASP A C 1
ATOM 640 O O . ASP A 1 87 ? -7.039 -12.540 -3.668 1.00 97.81 87 ASP A O 1
ATOM 644 N N . LYS A 1 88 ? -6.804 -10.494 -2.774 1.00 96.94 88 LYS A N 1
ATOM 645 C CA . LYS A 1 88 ? -8.232 -10.141 -2.896 1.00 96.94 88 LYS A CA 1
ATOM 646 C C . LYS A 1 88 ? -8.525 -9.286 -4.124 1.00 96.94 88 LYS A C 1
ATOM 648 O O . LYS A 1 88 ? -9.553 -9.492 -4.761 1.00 96.94 88 LYS A O 1
ATOM 653 N N . LEU A 1 89 ? -7.638 -8.349 -4.473 1.00 97.69 89 LEU A N 1
ATOM 654 C CA . LEU A 1 89 ? -7.841 -7.444 -5.614 1.00 97.69 89 LEU A CA 1
ATOM 655 C C . LEU A 1 89 ? -7.064 -7.838 -6.879 1.00 97.69 89 LEU A C 1
ATOM 657 O O . LEU A 1 89 ? -7.321 -7.270 -7.939 1.00 97.69 89 LEU A O 1
ATOM 661 N N . GLY A 1 90 ? -6.129 -8.791 -6.801 1.00 98.25 90 GLY A N 1
ATOM 662 C CA . GLY A 1 90 ? -5.337 -9.235 -7.954 1.00 98.25 90 GLY A CA 1
ATOM 663 C C . GLY A 1 90 ? -4.294 -8.220 -8.443 1.00 98.25 90 GLY A C 1
ATOM 664 O O 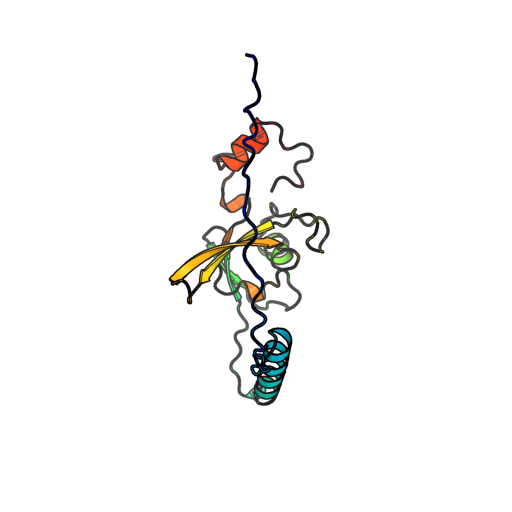. GLY A 1 90 ? -3.721 -8.400 -9.519 1.00 98.25 90 GLY A O 1
ATOM 665 N N . LEU A 1 91 ? -4.027 -7.159 -7.676 1.00 98.50 91 LEU A N 1
ATOM 666 C CA . LEU A 1 91 ? -3.020 -6.139 -7.977 1.00 98.50 91 LEU A CA 1
ATOM 667 C C . LEU A 1 91 ? -1.654 -6.635 -7.504 1.00 98.50 91 LEU A C 1
ATOM 669 O O . LEU A 1 91 ? -1.240 -6.456 -6.357 1.00 98.50 91 LEU A O 1
ATOM 673 N N . THR A 1 92 ? -0.980 -7.364 -8.389 1.00 98.44 92 THR A N 1
ATOM 674 C CA . THR A 1 92 ? 0.248 -8.097 -8.062 1.00 98.44 92 THR A CA 1
ATOM 675 C C . THR A 1 92 ? 1.525 -7.287 -8.268 1.00 98.44 92 THR A C 1
ATOM 677 O O . THR A 1 92 ? 2.615 -7.825 -8.046 1.00 98.44 92 THR A O 1
ATOM 680 N N . GLY A 1 93 ? 1.428 -6.024 -8.689 1.00 98.44 93 GLY A N 1
ATOM 681 C CA . GLY A 1 93 ? 2.537 -5.097 -8.888 1.00 98.44 93 GLY A CA 1
ATOM 682 C C . GLY A 1 93 ? 3.326 -4.855 -7.607 1.00 98.44 93 GLY A C 1
ATOM 683 O O . GLY A 1 93 ? 4.535 -5.057 -7.607 1.00 98.44 93 GLY A O 1
ATOM 684 N N . THR A 1 94 ? 2.649 -4.558 -6.498 1.00 98.69 94 THR A N 1
ATOM 685 C CA . THR A 1 94 ? 3.265 -4.477 -5.165 1.00 98.69 94 THR A CA 1
ATOM 686 C C . THR A 1 94 ? 3.749 -5.863 -4.705 1.00 98.69 94 THR A C 1
ATOM 688 O O . THR A 1 94 ? 3.011 -6.856 -4.785 1.00 98.69 94 THR A O 1
ATOM 691 N N . LYS A 1 95 ? 5.000 -5.973 -4.234 1.00 98.69 95 LYS A N 1
ATOM 692 C CA . LYS A 1 95 ? 5.660 -7.268 -3.990 1.00 98.69 95 LYS A CA 1
ATOM 693 C C . LYS A 1 95 ? 5.862 -7.578 -2.511 1.00 98.69 95 LYS A C 1
ATOM 695 O O . LYS A 1 95 ? 6.150 -6.699 -1.707 1.00 98.69 95 LYS A O 1
ATOM 700 N N . LEU A 1 96 ? 5.781 -8.862 -2.159 1.00 98.50 96 LEU A N 1
ATOM 701 C CA . LEU A 1 96 ? 6.254 -9.363 -0.868 1.00 98.50 96 LEU A CA 1
ATOM 702 C C . LEU A 1 96 ? 7.737 -9.729 -0.989 1.00 98.50 96 LEU A C 1
ATOM 704 O O . LEU A 1 96 ? 8.067 -10.705 -1.654 1.00 98.50 96 LEU A O 1
ATOM 708 N N . GLY A 1 97 ? 8.610 -8.931 -0.372 1.00 98.44 97 GLY A N 1
ATOM 709 C CA . GLY A 1 97 ? 10.044 -9.219 -0.260 1.00 98.44 97 GLY A CA 1
ATOM 710 C C . GLY A 1 97 ? 10.388 -9.845 1.091 1.00 98.44 97 GLY A C 1
ATOM 711 O O . GLY A 1 97 ? 10.529 -11.056 1.192 1.00 98.44 97 GLY A O 1
ATOM 712 N N . CYS A 1 98 ? 10.502 -9.012 2.131 1.00 98.38 98 CYS A N 1
ATOM 713 C CA . CYS A 1 98 ? 10.908 -9.459 3.471 1.00 98.38 98 CYS A CA 1
ATOM 714 C C . CYS A 1 98 ? 9.761 -9.644 4.483 1.00 98.38 98 CYS A C 1
ATOM 716 O O . CYS A 1 98 ? 9.909 -10.417 5.416 1.00 98.38 98 CYS A O 1
ATOM 718 N N . GLY A 1 99 ? 8.631 -8.939 4.338 1.00 98.19 99 GLY A N 1
ATOM 719 C CA . GLY A 1 99 ? 7.510 -9.009 5.296 1.00 98.19 99 GLY A CA 1
ATOM 720 C C . GLY A 1 99 ? 7.704 -8.231 6.607 1.00 98.19 99 GLY A C 1
ATOM 721 O O . GLY A 1 99 ? 6.805 -8.210 7.436 1.00 98.19 99 GLY A O 1
ATOM 722 N N . GLU A 1 100 ? 8.838 -7.550 6.771 1.00 98.25 100 GLU A N 1
ATOM 723 C CA . GLU A 1 100 ? 9.227 -6.846 8.008 1.00 98.25 100 GLU A CA 1
ATOM 724 C C . GLU A 1 100 ? 9.571 -5.361 7.785 1.00 98.25 100 GLU A C 1
ATOM 726 O O . GLU A 1 100 ? 10.116 -4.689 8.652 1.00 98.25 100 GLU A O 1
ATOM 731 N N . GLY A 1 101 ? 9.280 -4.826 6.594 1.00 98.12 101 GLY A N 1
ATOM 732 C CA . GLY A 1 101 ? 9.455 -3.403 6.275 1.00 98.12 101 GLY A CA 1
ATOM 733 C C . GLY A 1 101 ? 10.845 -2.979 5.774 1.00 98.12 101 GLY A C 1
ATOM 734 O O . GLY A 1 101 ? 10.959 -1.916 5.171 1.00 98.12 101 GLY A O 1
ATOM 735 N N . GLY A 1 102 ? 11.882 -3.809 5.913 1.00 98.19 102 GLY A N 1
ATOM 736 C CA . GLY A 1 102 ? 13.256 -3.424 5.549 1.00 98.19 102 GLY A CA 1
ATOM 737 C C . GLY A 1 102 ? 13.530 -3.211 4.050 1.00 98.19 102 GLY A C 1
ATO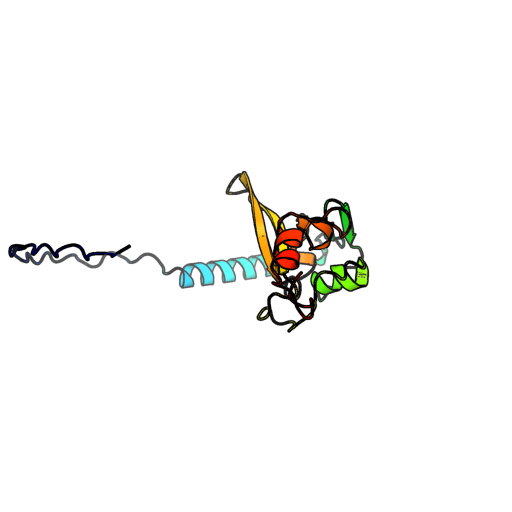M 738 O O . GLY A 1 102 ? 14.316 -2.341 3.691 1.00 98.19 102 GLY A O 1
ATOM 739 N N . CYS A 1 103 ? 12.897 -3.981 3.154 1.00 98.31 103 CYS A N 1
ATOM 740 C CA . CYS A 1 103 ? 13.265 -3.984 1.724 1.00 98.31 103 CYS A CA 1
ATOM 741 C C . CYS A 1 103 ? 12.536 -2.955 0.843 1.00 98.31 103 CYS A C 1
ATOM 743 O O . CYS A 1 103 ? 12.952 -2.732 -0.289 1.00 98.31 103 CYS A O 1
ATOM 745 N N . GLY A 1 104 ? 11.405 -2.403 1.291 1.00 98.56 104 GLY A N 1
ATOM 746 C CA . GLY A 1 104 ? 10.607 -1.457 0.497 1.00 98.56 104 GLY A CA 1
ATOM 747 C C . GLY A 1 104 ? 9.886 -2.019 -0.744 1.00 98.56 104 GLY A C 1
ATOM 748 O O . GLY A 1 104 ? 9.098 -1.295 -1.337 1.00 98.56 104 GLY A O 1
ATOM 749 N N . ALA A 1 105 ? 10.035 -3.297 -1.114 1.00 98.75 105 ALA A N 1
ATOM 750 C CA . ALA A 1 105 ? 9.390 -3.870 -2.316 1.00 98.75 105 ALA A CA 1
ATOM 751 C C . ALA A 1 105 ? 7.840 -3.880 -2.278 1.00 98.75 105 ALA A C 1
ATOM 753 O O . ALA A 1 105 ? 7.172 -4.132 -3.281 1.00 98.75 105 ALA A O 1
ATOM 754 N N . CYS A 1 106 ? 7.264 -3.625 -1.100 1.00 98.81 106 CYS A N 1
ATOM 755 C CA . CYS A 1 106 ? 5.824 -3.510 -0.881 1.00 98.81 106 CYS A CA 1
ATOM 756 C C . CYS A 1 106 ? 5.348 -2.056 -0.723 1.00 98.81 106 CYS A C 1
ATOM 758 O O . CYS A 1 106 ? 4.288 -1.829 -0.135 1.00 98.81 106 CYS A O 1
ATOM 760 N N . THR A 1 107 ? 6.143 -1.074 -1.152 1.00 98.88 107 THR A N 1
ATOM 761 C CA . THR A 1 107 ? 5.807 0.340 -0.957 1.00 98.88 107 THR A CA 1
ATOM 762 C C . THR A 1 107 ? 4.578 0.719 -1.778 1.00 98.88 107 THR A C 1
ATOM 764 O O . THR A 1 107 ? 4.469 0.401 -2.960 1.00 98.88 107 THR A O 1
ATOM 767 N N . VAL A 1 108 ? 3.640 1.412 -1.139 1.00 98.88 108 VAL A N 1
ATOM 768 C CA . VAL A 1 108 ? 2.479 2.046 -1.775 1.00 98.88 108 VAL A CA 1
ATOM 769 C C . VAL A 1 108 ? 2.350 3.482 -1.276 1.00 98.88 108 VAL A C 1
ATOM 771 O O . VAL A 1 108 ? 2.853 3.816 -0.200 1.00 98.88 108 VAL A O 1
ATOM 774 N N . SER A 1 109 ? 1.674 4.342 -2.038 1.00 98.75 109 SER A N 1
ATOM 775 C CA . SER A 1 109 ? 1.294 5.671 -1.548 1.00 98.75 109 SER A CA 1
ATOM 776 C C . SER A 1 109 ? -0.066 5.587 -0.867 1.00 98.75 109 SER A C 1
ATOM 778 O O . SER A 1 109 ? -1.018 5.092 -1.464 1.00 98.75 109 SER A O 1
ATOM 780 N N . VAL A 1 110 ? -0.163 6.076 0.366 1.00 98.75 110 VAL A N 1
ATOM 781 C CA . VAL A 1 110 ? -1.427 6.217 1.094 1.00 98.75 110 VAL A CA 1
ATOM 782 C C . VAL A 1 110 ? -1.693 7.698 1.307 1.00 98.75 110 VAL A C 1
ATOM 784 O O . VAL A 1 110 ? -0.881 8.402 1.909 1.00 98.75 110 VAL A O 1
ATOM 787 N N . ALA A 1 111 ? -2.828 8.163 0.801 1.00 98.50 111 ALA A N 1
ATOM 788 C CA . ALA A 1 111 ? -3.321 9.516 0.974 1.00 98.50 111 ALA A CA 1
ATOM 789 C C . ALA A 1 111 ? -4.485 9.532 1.968 1.00 98.50 111 ALA A C 1
ATOM 791 O O . ALA A 1 111 ? -5.375 8.682 1.903 1.00 98.50 111 ALA A O 1
ATOM 792 N N . HIS A 1 112 ? -4.483 10.515 2.859 1.00 97.44 112 HIS A N 1
ATOM 793 C CA . HIS A 1 112 ? -5.584 10.798 3.777 1.00 97.44 112 HIS A CA 1
ATOM 794 C C . HIS A 1 112 ? -5.709 12.309 3.964 1.00 97.44 112 HIS A C 1
ATOM 796 O O . HIS A 1 112 ? -4.761 13.049 3.699 1.00 97.44 112 HIS A O 1
ATOM 802 N N . PHE A 1 113 ? -6.878 12.767 4.401 1.00 97.12 113 PHE A N 1
ATOM 803 C CA . PHE A 1 113 ? -7.074 14.161 4.777 1.00 97.12 113 PHE A CA 1
ATOM 804 C C . PHE A 1 113 ? -6.583 14.374 6.211 1.00 97.12 113 PHE A C 1
ATOM 806 O O . PHE A 1 113 ? -7.078 13.736 7.139 1.00 97.12 113 PHE A O 1
ATOM 813 N N . ASP A 1 114 ? -5.600 15.249 6.382 1.00 96.12 114 ASP A N 1
ATOM 814 C CA . ASP A 1 114 ? -5.109 15.684 7.685 1.00 96.12 114 ASP A CA 1
ATOM 815 C C . ASP A 1 114 ? -5.983 16.856 8.148 1.00 96.12 114 ASP A C 1
ATOM 817 O O . ASP A 1 114 ? -5.898 17.962 7.612 1.00 96.12 114 ASP A O 1
ATOM 821 N N . SER A 1 115 ? -6.862 16.608 9.122 1.00 94.88 115 SER A N 1
ATOM 822 C CA . SER A 1 115 ? -7.812 17.612 9.612 1.00 94.88 115 SER A CA 1
ATOM 823 C C . SER A 1 115 ? -7.149 18.773 10.348 1.00 94.88 115 SER A C 1
ATOM 825 O O . SER A 1 115 ? -7.723 19.857 10.390 1.00 94.88 115 SER A O 1
ATOM 827 N N . GLU A 1 116 ? -5.967 18.565 10.933 1.00 95.31 116 GLU A N 1
ATOM 828 C CA . GLU A 1 116 ? -5.239 19.628 11.632 1.00 95.31 116 GLU A CA 1
ATOM 829 C C . GLU A 1 116 ? -4.606 20.598 10.632 1.00 95.31 116 GLU A C 1
ATOM 831 O O . GLU A 1 116 ? -4.593 21.807 10.856 1.00 95.31 116 GLU A O 1
ATOM 836 N N . LYS A 1 117 ? -4.122 20.071 9.502 1.00 94.44 117 LYS A N 1
ATOM 837 C CA . LYS A 1 117 ? -3.522 20.871 8.424 1.00 94.44 117 LYS A CA 1
ATOM 838 C C . LYS A 1 117 ? -4.525 21.352 7.380 1.00 94.44 117 LYS A C 1
ATOM 840 O O . LYS A 1 117 ? -4.224 22.275 6.629 1.00 94.44 117 LYS A O 1
ATOM 845 N N . GLY A 1 118 ? -5.702 20.733 7.319 1.00 97.00 118 GLY A N 1
ATOM 846 C CA . GLY A 1 118 ? -6.725 21.025 6.318 1.00 97.00 118 GLY A CA 1
ATOM 847 C C . GLY A 1 118 ? -6.324 20.626 4.894 1.00 97.00 118 GLY A C 1
ATOM 848 O O . GLY A 1 118 ? -6.815 21.223 3.939 1.00 97.00 118 GLY A O 1
ATOM 849 N N . GLU A 1 119 ? -5.433 19.644 4.731 1.00 97.75 119 GLU A N 1
ATOM 850 C CA . GLU A 1 119 ? -4.894 19.239 3.428 1.00 97.75 119 GLU A CA 1
ATOM 851 C C . GLU A 1 119 ? -4.828 17.714 3.259 1.00 97.75 119 GLU A C 1
ATOM 853 O O . GLU A 1 119 ? -4.875 16.949 4.222 1.00 97.75 119 GLU A O 1
ATOM 858 N N . VAL A 1 120 ? -4.699 17.255 2.011 1.00 97.69 120 VAL A N 1
ATOM 859 C CA . VAL A 1 120 ? -4.458 15.837 1.713 1.00 97.69 120 VAL A CA 1
ATOM 860 C C . VAL A 1 120 ? -2.965 15.543 1.824 1.00 97.69 120 VAL A C 1
ATOM 862 O O . VAL A 1 120 ? -2.154 16.115 1.098 1.00 97.69 120 VAL A O 1
ATOM 865 N N . VAL A 1 121 ? -2.604 14.602 2.693 1.00 98.00 121 VAL A N 1
ATOM 866 C CA . VAL A 1 121 ? -1.216 14.198 2.933 1.00 98.00 121 VAL A CA 1
ATOM 867 C C . VAL A 1 121 ? -0.968 12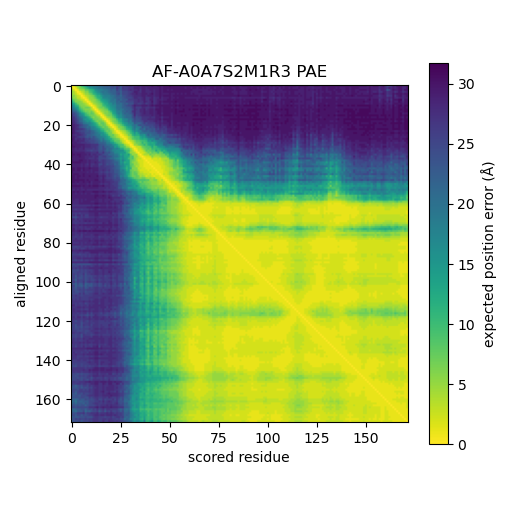.812 2.353 1.00 98.00 121 VAL A C 1
ATOM 869 O O . VAL A 1 121 ? -1.651 11.846 2.696 1.00 98.00 121 VAL A O 1
ATOM 872 N N . HIS A 1 122 ? 0.068 12.707 1.520 1.00 98.00 122 HIS A N 1
ATOM 873 C CA . HIS A 1 122 ? 0.557 11.447 0.965 1.00 98.00 122 HIS A CA 1
ATOM 874 C C . HIS A 1 122 ? 1.725 10.908 1.792 1.00 98.00 122 HIS A C 1
ATOM 876 O O . HIS A 1 122 ? 2.661 11.640 2.112 1.00 98.00 122 HIS A O 1
ATOM 882 N N . ARG A 1 123 ? 1.707 9.610 2.098 1.00 97.88 123 ARG A N 1
ATOM 883 C CA . ARG A 1 123 ? 2.817 8.911 2.756 1.00 97.88 123 ARG A CA 1
ATOM 884 C C . ARG A 1 123 ? 3.190 7.656 1.982 1.00 97.88 123 ARG A C 1
ATOM 886 O O . ARG A 1 123 ? 2.315 6.959 1.473 1.00 97.88 123 ARG A O 1
ATOM 893 N N . ALA A 1 124 ? 4.486 7.373 1.904 1.00 98.50 124 ALA A N 1
ATOM 894 C CA . ALA A 1 124 ? 4.973 6.066 1.485 1.00 98.50 124 ALA A CA 1
ATOM 895 C C . ALA A 1 124 ? 4.794 5.088 2.651 1.00 98.50 124 ALA A C 1
ATOM 897 O O . ALA A 1 124 ? 5.198 5.385 3.775 1.00 98.50 124 ALA A O 1
ATOM 898 N N . VAL A 1 125 ? 4.152 3.953 2.389 1.00 98.69 125 VAL A N 1
ATOM 899 C CA . VAL A 1 125 ? 3.811 2.956 3.408 1.00 98.69 125 VAL A CA 1
ATOM 900 C C . VAL A 1 125 ? 4.225 1.572 2.932 1.00 98.69 125 VAL A C 1
ATOM 902 O O . VAL A 1 125 ? 3.922 1.170 1.809 1.00 98.69 125 VAL A O 1
ATOM 905 N N . ASN A 1 126 ? 4.874 0.812 3.810 1.00 98.81 126 ASN A N 1
ATOM 906 C CA . ASN A 1 126 ? 5.140 -0.603 3.596 1.00 98.81 126 ASN A CA 1
ATOM 907 C C . ASN A 1 126 ? 3.840 -1.401 3.758 1.00 98.81 126 ASN A C 1
ATOM 909 O O . ASN A 1 126 ? 3.411 -1.686 4.878 1.00 98.81 126 ASN A O 1
ATOM 913 N N . ALA A 1 127 ? 3.225 -1.813 2.648 1.00 98.81 127 ALA A N 1
ATOM 914 C CA . ALA A 1 127 ? 1.936 -2.503 2.676 1.00 98.81 127 ALA A CA 1
ATOM 915 C C . ALA A 1 127 ? 1.974 -3.841 3.441 1.00 98.81 127 ALA A C 1
ATOM 917 O O . ALA A 1 127 ? 0.936 -4.304 3.907 1.00 98.81 127 ALA A O 1
ATOM 918 N N . CYS A 1 128 ? 3.152 -4.470 3.577 1.00 98.69 128 CYS A N 1
ATOM 919 C CA . CYS A 1 128 ? 3.301 -5.720 4.334 1.00 98.69 128 CYS A CA 1
ATOM 920 C C . CYS A 1 128 ? 3.082 -5.562 5.843 1.00 98.69 128 CYS A C 1
ATOM 922 O O . CYS A 1 128 ? 2.739 -6.543 6.488 1.00 98.69 128 CYS A O 1
ATOM 924 N N . LEU A 1 129 ? 3.255 -4.354 6.389 1.00 98.50 129 LEU A N 1
ATOM 925 C CA . LEU A 1 129 ? 3.091 -4.080 7.819 1.00 98.50 129 LEU A CA 1
ATOM 926 C C . LEU A 1 129 ? 1.811 -3.309 8.137 1.00 98.50 129 LEU A C 1
ATOM 928 O O . LEU A 1 129 ? 1.403 -3.276 9.291 1.00 98.50 129 LEU A O 1
ATOM 932 N N . ALA A 1 130 ? 1.189 -2.679 7.139 1.00 98.38 130 ALA A N 1
ATOM 933 C CA . ALA A 1 130 ? -0.047 -1.934 7.328 1.00 98.38 130 ALA A CA 1
ATOM 934 C C . ALA A 1 130 ? -1.229 -2.904 7.496 1.00 98.38 130 ALA A C 1
ATOM 936 O O . ALA A 1 130 ? -1.536 -3.630 6.544 1.00 98.38 130 ALA A O 1
ATOM 937 N N . PRO A 1 131 ? -1.918 -2.930 8.652 1.00 97.88 131 PRO A N 1
ATOM 938 C CA . PRO A 1 131 ? -3.178 -3.653 8.780 1.00 97.88 131 PRO A CA 1
ATOM 939 C C . PRO A 1 131 ? -4.213 -3.062 7.821 1.00 97.88 131 PRO A C 1
ATOM 941 O O . PRO A 1 131 ? -4.296 -1.845 7.675 1.00 97.88 131 PRO A O 1
ATOM 944 N N . LEU A 1 132 ? -5.046 -3.889 7.191 1.00 97.44 132 LEU A N 1
ATOM 945 C CA . LEU A 1 132 ? -6.060 -3.387 6.258 1.00 97.44 132 LEU A CA 1
ATOM 946 C C . LEU A 1 132 ? -7.021 -2.398 6.936 1.00 97.44 132 LEU A C 1
ATOM 948 O O . LEU A 1 132 ? -7.387 -1.381 6.356 1.00 97.44 132 LEU A O 1
ATOM 952 N N . CYS A 1 133 ? -7.378 -2.653 8.195 1.00 95.38 133 CYS A N 1
ATOM 953 C CA . CYS A 1 133 ? -8.257 -1.773 8.960 1.00 95.38 133 CYS A CA 1
ATOM 954 C C . CYS A 1 133 ? -7.663 -0.372 9.183 1.00 95.38 133 CYS A C 1
ATOM 956 O O . CYS A 1 133 ? -8.416 0.572 9.394 1.00 95.38 133 CYS A O 1
ATOM 958 N N . SER A 1 134 ? -6.335 -0.204 9.120 1.00 95.81 134 SER A N 1
ATOM 959 C CA . SER A 1 134 ? -5.702 1.106 9.324 1.00 95.81 134 SER A CA 1
ATOM 960 C C . SE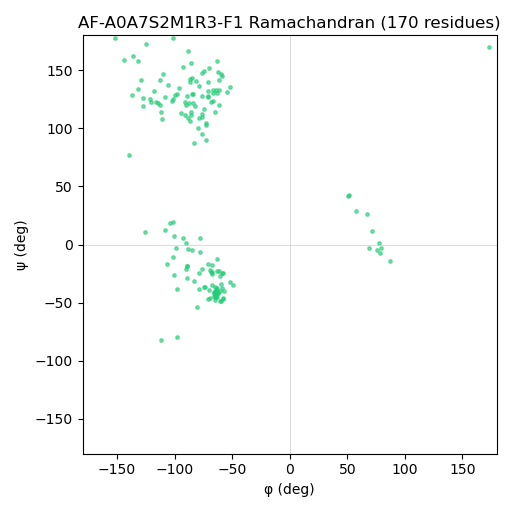R A 1 134 ? -5.799 2.025 8.105 1.00 95.81 134 SER A C 1
ATOM 962 O O . SER A 1 134 ? -5.350 3.166 8.181 1.00 95.81 134 SER A O 1
ATOM 964 N N . VAL A 1 135 ? -6.306 1.534 6.969 1.00 97.19 135 VAL A N 1
ATOM 965 C CA . VAL A 1 135 ? -6.494 2.334 5.750 1.00 97.19 135 VAL A CA 1
ATOM 966 C C . VAL A 1 135 ? -7.962 2.636 5.450 1.00 97.19 135 VAL A C 1
ATOM 968 O O . VAL A 1 135 ? -8.263 3.108 4.357 1.00 97.19 135 VAL A O 1
ATOM 971 N N . ASP A 1 136 ? -8.866 2.399 6.405 1.00 96.75 136 ASP A N 1
ATOM 972 C CA . ASP A 1 136 ? -10.257 2.850 6.302 1.00 96.75 136 ASP A CA 1
ATOM 973 C C . ASP A 1 136 ? -10.310 4.367 6.041 1.00 96.75 136 ASP A C 1
ATOM 975 O O . ASP A 1 136 ? -9.613 5.152 6.683 1.00 96.75 136 ASP A O 1
ATOM 979 N N . GLY A 1 137 ? -11.093 4.778 5.046 1.00 96.81 137 GLY A N 1
ATOM 980 C CA . GLY A 1 137 ? -11.220 6.163 4.589 1.00 96.81 137 GLY A CA 1
ATOM 981 C C . GLY A 1 137 ? -1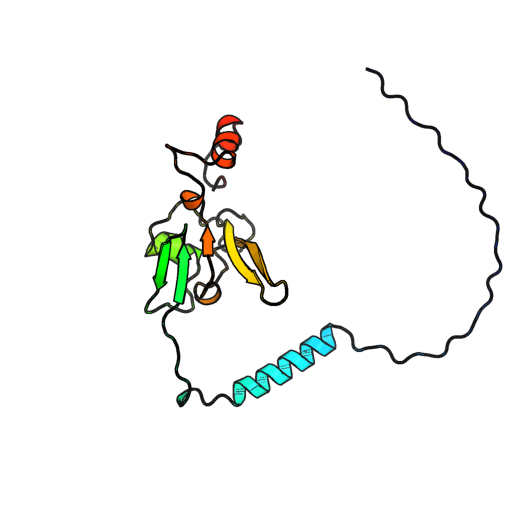0.052 6.702 3.750 1.00 96.81 137 GLY A C 1
ATOM 982 O O . GLY A 1 137 ? -10.147 7.817 3.237 1.00 96.81 137 GLY A O 1
ATOM 983 N N . CYS A 1 138 ? -8.967 5.946 3.567 1.00 98.44 138 CYS A N 1
ATOM 984 C CA . CYS A 1 138 ? -7.787 6.397 2.826 1.00 98.44 138 CYS A CA 1
ATOM 985 C C . CYS A 1 138 ? -7.877 6.106 1.316 1.00 98.44 138 CYS A C 1
ATOM 987 O O . CYS A 1 138 ? -8.687 5.303 0.846 1.00 98.44 138 CYS A O 1
ATOM 989 N N . SER A 1 139 ? -6.980 6.721 0.540 1.00 98.69 139 SER A N 1
ATOM 990 C CA . SER A 1 139 ? -6.741 6.382 -0.868 1.00 98.69 139 SER A CA 1
ATOM 991 C C . SER A 1 139 ? -5.354 5.775 -1.051 1.00 98.69 139 SER A C 1
ATOM 993 O O . SER A 1 139 ? -4.344 6.417 -0.778 1.00 98.69 139 SER A O 1
ATOM 995 N N . VAL A 1 140 ? -5.305 4.545 -1.549 1.00 98.88 140 VAL A N 1
ATOM 996 C CA . VAL A 1 140 ? -4.088 3.786 -1.836 1.00 98.88 140 VAL A CA 1
ATOM 997 C C . VAL A 1 140 ? -3.777 3.861 -3.330 1.00 98.88 140 VAL A C 1
ATOM 999 O O . VAL A 1 140 ? -4.620 3.543 -4.170 1.00 98.88 140 VAL A O 1
ATOM 1002 N N . THR A 1 141 ? -2.545 4.225 -3.671 1.00 98.88 141 THR 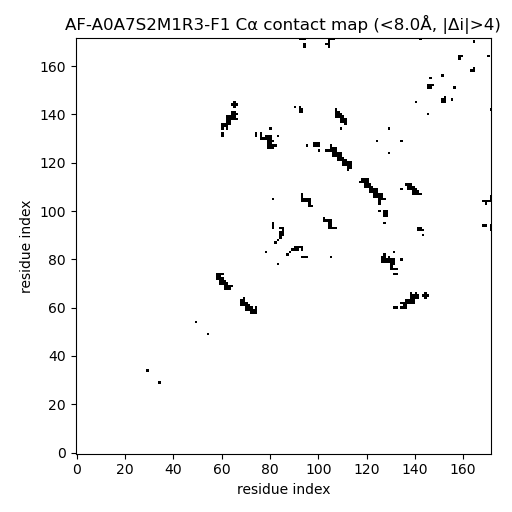A N 1
ATOM 1003 C CA . THR A 1 141 ? -2.027 4.188 -5.042 1.00 98.88 141 THR A CA 1
ATOM 1004 C C . THR A 1 141 ? -0.879 3.188 -5.124 1.00 98.88 141 THR A C 1
ATOM 1006 O O . THR A 1 141 ? 0.117 3.294 -4.405 1.00 98.88 141 THR A O 1
ATOM 1009 N N . THR A 1 142 ? -1.041 2.212 -6.012 1.00 98.88 142 THR A N 1
ATOM 1010 C CA . THR A 1 142 ? -0.065 1.154 -6.333 1.00 98.88 142 THR A CA 1
ATOM 1011 C C . THR A 1 142 ? 0.670 1.477 -7.638 1.00 98.88 142 THR A C 1
ATOM 1013 O O . THR A 1 142 ? 0.350 2.466 -8.304 1.00 98.88 142 THR A O 1
ATOM 1016 N N . VAL A 1 143 ? 1.632 0.640 -8.044 1.00 98.69 143 VAL A N 1
ATOM 1017 C CA . VAL A 1 143 ? 2.357 0.823 -9.315 1.00 98.69 143 VAL A CA 1
ATOM 1018 C C . VAL A 1 143 ? 1.415 0.788 -10.526 1.00 98.69 143 VAL A C 1
ATOM 1020 O O . VAL A 1 143 ? 1.609 1.535 -11.482 1.00 98.69 143 VAL A O 1
ATOM 1023 N N . GLU A 1 144 ? 0.352 -0.015 -10.470 1.00 98.62 144 GLU A N 1
ATOM 1024 C CA . GLU A 1 144 ? -0.680 -0.085 -11.506 1.00 98.62 144 GLU A CA 1
ATOM 1025 C C . GLU A 1 144 ? -1.522 1.196 -11.579 1.00 98.62 144 GLU A C 1
ATOM 1027 O O . GLU A 1 144 ? -2.121 1.487 -12.612 1.00 98.62 144 GLU A O 1
ATOM 1032 N N . GLY A 1 145 ? -1.580 1.962 -10.485 1.00 98.25 145 GLY A N 1
ATOM 1033 C CA . GLY A 1 145 ? -2.361 3.192 -10.388 1.00 98.25 145 GLY A CA 1
ATOM 1034 C C . GLY A 1 145 ? -1.710 4.404 -11.043 1.00 98.25 145 GLY A C 1
ATOM 1035 O O . GLY A 1 145 ? -2.421 5.328 -11.425 1.00 98.25 145 GLY A O 1
ATOM 1036 N N . ILE A 1 146 ? -0.381 4.412 -11.188 1.00 98.25 146 ILE A N 1
ATOM 1037 C CA . ILE A 1 146 ? 0.334 5.550 -11.789 1.00 98.25 146 ILE A CA 1
ATOM 1038 C C . ILE A 1 146 ? 0.488 5.421 -13.308 1.00 98.25 146 ILE A C 1
ATOM 1040 O O . ILE A 1 146 ? 0.694 6.426 -13.984 1.00 98.25 146 ILE A O 1
ATOM 1044 N N . GLY A 1 147 ? 0.394 4.210 -13.858 1.00 97.50 147 GLY A N 1
ATOM 1045 C CA . GLY A 1 147 ? 0.549 3.982 -15.290 1.00 97.50 147 GLY A CA 1
ATOM 1046 C C . GLY A 1 147 ? 0.564 2.507 -15.677 1.00 97.50 147 GLY A C 1
ATOM 1047 O O . GLY A 1 147 ? 0.637 1.612 -14.836 1.00 97.50 147 GLY A O 1
ATOM 1048 N N . THR A 1 148 ? 0.501 2.263 -16.984 1.00 95.69 148 THR A N 1
ATOM 1049 C CA . THR A 1 148 ? 0.515 0.922 -17.591 1.00 95.69 148 THR A CA 1
ATOM 1050 C C . THR A 1 148 ? 1.633 0.813 -18.623 1.00 95.69 148 THR A C 1
ATOM 1052 O O . THR A 1 148 ? 2.225 1.812 -19.014 1.00 95.69 148 THR A O 1
ATOM 1055 N N . THR A 1 149 ? 1.890 -0.381 -19.158 1.00 94.69 149 THR A N 1
ATOM 1056 C CA . THR A 1 149 ? 2.871 -0.555 -20.247 1.00 94.69 149 THR A CA 1
ATOM 1057 C C . THR A 1 149 ? 2.522 0.230 -21.517 1.00 94.69 149 THR A C 1
ATOM 1059 O O . THR A 1 149 ? 3.422 0.604 -22.261 1.00 94.69 149 THR A O 1
ATOM 1062 N N . LYS A 1 150 ? 1.232 0.507 -21.765 1.00 97.12 150 LYS A N 1
ATOM 1063 C CA . LYS A 1 150 ? 0.767 1.302 -22.917 1.00 97.12 150 LYS A CA 1
ATOM 1064 C C . LYS A 1 150 ? 0.848 2.809 -22.674 1.00 97.12 150 LYS A C 1
ATOM 1066 O O . LYS A 1 150 ? 1.027 3.571 -23.615 1.00 97.12 150 LYS A O 1
ATOM 1071 N N . MET A 1 151 ? 0.679 3.228 -21.423 1.00 97.62 151 MET A N 1
ATOM 1072 C CA . MET A 1 151 ? 0.696 4.628 -21.004 1.00 97.62 151 MET A CA 1
ATOM 1073 C C . MET A 1 151 ? 1.443 4.722 -19.668 1.00 97.62 151 MET A C 1
ATOM 1075 O O . MET A 1 151 ? 0.804 4.747 -18.610 1.00 97.62 151 MET A O 1
ATOM 1079 N N . PRO A 1 152 ? 2.786 4.657 -19.697 1.00 98.06 152 PRO A N 1
ATOM 1080 C CA . PRO A 1 152 ? 3.581 4.637 -18.482 1.00 98.06 152 PRO A CA 1
ATOM 1081 C C . PRO A 1 152 ? 3.667 6.032 -17.871 1.00 98.06 152 PRO A C 1
ATOM 1083 O O . PRO A 1 152 ? 3.745 7.041 -18.575 1.00 98.06 152 PRO A O 1
ATOM 1086 N N . HIS A 1 153 ? 3.738 6.087 -16.545 1.00 98.69 153 HIS A N 1
ATOM 1087 C CA . HIS A 1 153 ? 4.113 7.312 -15.850 1.00 98.69 153 HIS A CA 1
ATOM 1088 C C . HIS A 1 153 ? 5.550 7.714 -16.238 1.00 98.69 153 HIS A C 1
ATOM 1090 O O . HIS A 1 153 ? 6.394 6.825 -16.395 1.00 98.69 153 HIS A O 1
ATOM 1096 N N . PRO A 1 154 ? 5.910 9.013 -16.290 1.00 98.69 154 PRO A N 1
ATOM 1097 C CA . PRO A 1 154 ? 7.289 9.434 -16.552 1.00 98.69 154 PRO A CA 1
ATOM 1098 C C . PRO A 1 154 ? 8.337 8.766 -15.646 1.00 98.69 154 PRO A C 1
ATOM 1100 O O . PRO A 1 154 ? 9.450 8.496 -16.087 1.00 98.69 154 PRO A O 1
ATOM 1103 N N . VAL A 1 155 ? 7.982 8.444 -14.396 1.00 98.44 155 VAL A N 1
ATOM 1104 C CA . VAL A 1 155 ? 8.854 7.683 -13.477 1.00 98.44 155 VAL A CA 1
ATOM 1105 C C . VAL A 1 155 ? 9.100 6.258 -13.985 1.00 98.44 155 VAL A C 1
ATOM 1107 O O . VAL A 1 155 ? 10.253 5.838 -14.061 1.00 98.44 155 VAL A O 1
ATOM 1110 N N . GLN A 1 156 ? 8.045 5.545 -14.397 1.00 98.69 156 GLN A N 1
ATOM 1111 C CA . GLN A 1 156 ? 8.145 4.192 -14.959 1.00 98.69 156 GLN A CA 1
ATOM 1112 C C . GLN A 1 156 ? 8.959 4.191 -16.263 1.00 98.69 156 GLN A C 1
ATOM 1114 O O . GLN A 1 156 ? 9.812 3.330 -16.465 1.00 98.69 156 GLN A O 1
ATOM 1119 N N . GLN A 1 157 ? 8.745 5.187 -17.130 1.00 98.44 157 GLN A N 1
ATOM 1120 C CA . GLN A 1 157 ? 9.483 5.316 -18.388 1.00 98.44 157 GLN A CA 1
ATOM 1121 C C . GLN A 1 157 ? 10.980 5.548 -18.150 1.00 98.44 157 GLN A C 1
ATOM 1123 O O . GLN A 1 157 ? 11.814 4.914 -18.794 1.00 98.44 157 GLN A O 1
ATOM 1128 N N . ARG A 1 158 ? 11.332 6.445 -17.221 1.00 98.56 158 ARG A N 1
ATOM 1129 C CA . ARG A 1 158 ? 12.730 6.801 -16.946 1.00 98.56 158 ARG A CA 1
ATOM 1130 C C . ARG A 1 158 ? 13.498 5.660 -16.290 1.00 98.56 158 ARG A C 1
ATOM 1132 O O . ARG A 1 158 ? 14.596 5.364 -16.745 1.00 98.56 158 ARG A O 1
ATOM 1139 N N . ILE A 1 159 ? 12.936 4.992 -15.279 1.00 98.38 159 ILE A N 1
ATOM 1140 C CA . ILE A 1 159 ? 13.647 3.895 -14.598 1.00 98.38 159 ILE A CA 1
ATOM 1141 C C . ILE A 1 159 ? 13.928 2.724 -15.549 1.00 98.38 159 ILE A C 1
ATOM 1143 O O . ILE A 1 159 ? 15.021 2.161 -15.518 1.00 98.38 159 ILE A O 1
ATOM 1147 N N . ALA A 1 160 ? 12.992 2.411 -16.452 1.00 97.44 160 ALA A N 1
ATOM 1148 C CA . ALA A 1 160 ? 13.192 1.395 -17.482 1.00 97.44 160 ALA A CA 1
ATOM 1149 C C . ALA A 1 160 ? 14.189 1.857 -18.562 1.00 97.44 160 ALA A C 1
ATOM 1151 O O . ALA A 1 160 ? 15.116 1.125 -18.903 1.00 97.44 160 ALA A O 1
ATOM 1152 N N . GLY A 1 161 ? 14.032 3.084 -19.073 1.00 97.81 161 GLY A N 1
ATOM 1153 C CA . GLY A 1 161 ? 14.865 3.633 -20.149 1.00 97.81 161 GLY A CA 1
ATOM 1154 C C . GLY A 1 161 ? 16.312 3.929 -19.748 1.00 97.81 161 GLY A C 1
ATOM 1155 O O . GLY A 1 161 ? 17.181 3.967 -20.610 1.00 97.81 161 GLY A O 1
ATOM 1156 N N . MET A 1 162 ? 16.583 4.112 -18.453 1.00 98.38 162 MET A N 1
ATOM 1157 C CA . MET A 1 162 ? 17.924 4.366 -17.909 1.00 98.38 162 MET A CA 1
ATOM 1158 C C . MET A 1 162 ? 18.558 3.118 -17.276 1.00 98.38 162 MET A C 1
ATOM 1160 O O . MET A 1 162 ? 19.479 3.241 -16.474 1.00 98.38 162 MET A O 1
ATOM 1164 N N . HIS A 1 163 ? 18.064 1.919 -17.610 1.00 98.00 163 HIS A N 1
ATOM 1165 C CA . HIS A 1 163 ? 18.591 0.638 -17.115 1.00 98.00 163 HIS A CA 1
ATOM 1166 C C . HIS A 1 163 ? 18.593 0.507 -15.579 1.00 98.00 163 HIS A C 1
ATOM 1168 O O . HIS A 1 163 ? 19.395 -0.228 -15.006 1.00 98.00 163 HIS A O 1
ATOM 1174 N N . GLY A 1 164 ? 17.665 1.187 -14.898 1.00 98.19 164 GLY A N 1
ATOM 1175 C CA . GLY A 1 164 ? 17.497 1.127 -13.444 1.00 98.19 164 GLY A CA 1
ATOM 1176 C C . GLY A 1 164 ? 16.783 -0.135 -12.948 1.00 98.19 164 GLY A C 1
ATOM 1177 O O . GLY A 1 164 ? 16.477 -0.241 -11.765 1.00 98.19 164 GLY A O 1
ATOM 1178 N N . SER A 1 165 ? 16.489 -1.087 -13.838 1.00 97.81 165 SER A N 1
ATOM 1179 C CA . SER A 1 165 ? 15.798 -2.336 -13.524 1.00 97.81 165 SER A CA 1
ATOM 1180 C C . SER A 1 165 ? 16.457 -3.514 -14.243 1.00 97.81 165 SER A C 1
ATOM 1182 O O . SER A 1 165 ? 16.674 -3.458 -15.451 1.00 97.81 165 SER A O 1
ATOM 1184 N N . GLN A 1 166 ?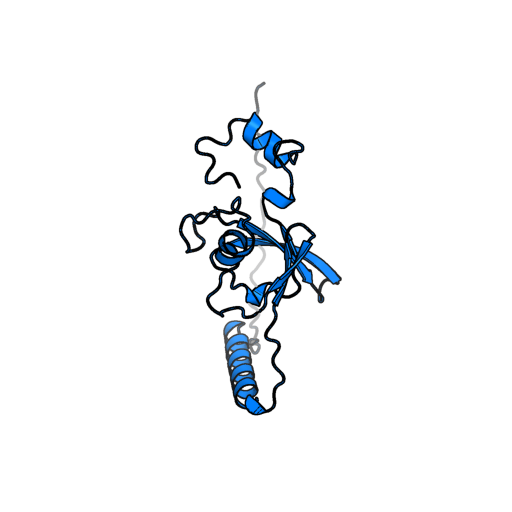 16.777 -4.572 -13.489 1.00 98.12 166 GLN A N 1
ATOM 1185 C CA . GLN A 1 166 ? 17.329 -5.829 -14.015 1.00 98.12 166 GLN A CA 1
ATOM 1186 C C . GLN A 1 166 ? 16.315 -6.966 -13.855 1.00 98.12 166 GLN A C 1
ATOM 1188 O O . GLN A 1 166 ? 15.560 -7.257 -14.775 1.00 98.12 166 GLN A O 1
ATOM 1193 N N . CYS A 1 167 ? 16.236 -7.577 -12.664 1.00 98.31 167 CYS A N 1
ATOM 1194 C CA . CYS A 1 167 ? 15.254 -8.632 -12.386 1.00 98.31 167 CYS A CA 1
ATOM 1195 C C . CYS A 1 167 ? 13.812 -8.105 -12.281 1.00 98.31 167 CYS A C 1
ATOM 1197 O O . CYS A 1 167 ? 12.869 -8.891 -12.306 1.00 98.31 167 CYS A O 1
ATOM 1199 N N . GLY A 1 168 ? 13.635 -6.790 -12.111 1.00 98.06 168 GLY A N 1
ATOM 1200 C CA . GLY A 1 168 ? 12.332 -6.127 -12.040 1.00 98.06 168 GLY A CA 1
ATOM 1201 C C . GLY A 1 168 ? 11.583 -6.244 -10.712 1.00 98.06 168 GLY A C 1
ATOM 1202 O O . GLY A 1 168 ? 10.567 -5.579 -10.543 1.00 98.06 168 GLY A O 1
ATOM 1203 N N . PHE A 1 169 ? 12.051 -7.047 -9.750 1.00 98.56 169 PHE A N 1
ATOM 1204 C CA . PHE A 1 169 ? 11.273 -7.332 -8.537 1.00 98.56 169 PHE A CA 1
ATOM 1205 C C . PHE A 1 169 ? 11.145 -6.132 -7.588 1.00 98.56 169 PHE A C 1
ATOM 1207 O O . PHE A 1 169 ? 10.081 -5.917 -7.021 1.00 98.56 169 PHE A O 1
ATOM 1214 N N . CYS A 1 170 ? 12.211 -5.347 -7.423 1.00 98.25 170 CYS A N 1
ATOM 1215 C CA . CYS A 1 170 ? 12.245 -4.175 -6.538 1.00 98.25 170 CYS A CA 1
ATOM 1216 C C . CYS A 1 170 ? 11.885 -2.855 -7.237 1.00 98.25 170 CYS A C 1
ATOM 1218 O O . CYS A 1 170 ? 12.057 -1.790 -6.657 1.00 98.25 170 CYS A O 1
ATOM 1220 N N . T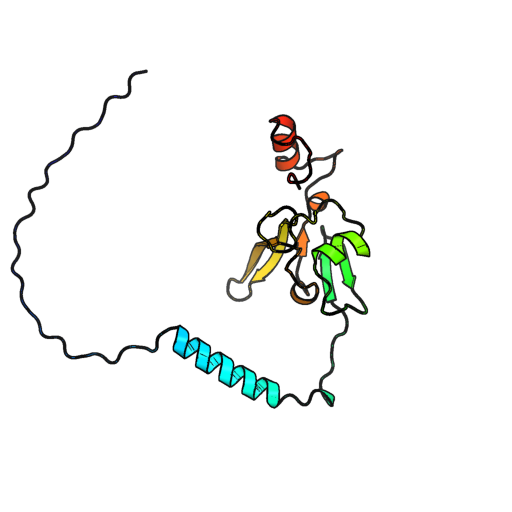HR A 1 171 ? 11.483 -2.914 -8.507 1.00 98.44 171 THR A N 1
ATOM 1221 C CA . THR A 1 171 ? 11.180 -1.727 -9.316 1.00 98.44 171 THR A CA 1
ATOM 1222 C C . THR A 1 171 ? 9.806 -1.108 -9.027 1.00 98.44 171 THR A C 1
ATOM 1224 O O . THR A 1 171 ? 9.728 0.118 -9.090 1.00 98.44 171 THR A O 1
ATOM 1227 N N . PRO A 1 172 ? 8.739 -1.893 -8.768 1.00 97.88 172 PRO A N 1
ATOM 1228 C CA . PRO A 1 172 ? 7.460 -1.364 -8.294 1.00 97.88 172 PRO A CA 1
ATOM 1229 C C . PRO A 1 172 ? 7.580 -0.593 -6.981 1.00 97.88 172 PRO A C 1
ATOM 1231 O O . PRO A 1 172 ? 6.941 0.480 -6.902 1.00 97.88 172 PRO A O 1
#

Nearest PDB structures (foldseek):
  3etr-assembly1_A  TM=9.817E-01  e=3.681E-16  Bos taurus
  3an1-assembly1_B  TM=9.948E-01  e=1.299E-13  Rattus norvegicus
  3am9-assembly1_A  TM=9.860E-01  e=8.094E-13  Bos taurus
  1v97-assembly1_A  TM=9.859E-01  e=1.521E-12  Bos taurus
  3una-assembly1_A  TM=9.811E-01  e=1.521E-12  Bos taurus

pLDDT: mean 84.59, std 21.26, range [32.53, 98.88]

Solvent-accessible surface area (backbone atoms only — not comparable to full-atom values): 10760 Å² total; per-residue (Å²): 137,86,87,80,85,85,84,86,79,88,79,92,78,80,92,76,86,88,79,88,75,87,76,75,88,71,88,76,77,82,53,72,69,60,55,49,52,51,52,51,52,55,50,50,56,54,56,73,67,58,62,70,89,78,54,88,79,81,67,64,43,42,30,27,49,55,87,39,84,43,78,43,68,82,67,57,86,84,41,22,38,40,53,43,39,32,76,73,67,64,48,61,60,52,31,88,74,74,68,74,66,82,73,56,24,25,41,29,39,41,32,40,75,40,79,90,78,72,42,79,46,77,41,84,40,47,21,54,73,36,42,45,75,79,41,50,74,21,40,36,38,47,53,72,52,64,30,42,97,92,55,54,29,72,67,61,48,46,40,58,75,68,66,69,52,80,92,52,69,73,66,76

=== Feature glossary ===
Each block in this record encodes a different view of the same protein. In brief:

Predicted aligned error. PAE(i, j) answers: if I align the predicted and true structures on residue i, how far off (in Å) do I expect residue j to be? A block-diagonal PAE matrix with low values on the blocks and high values off-diagonal is the signature of a multi-domain protein with confidently predicted domains but uncertain inter-domain orientation.

Contact-map, Ramachandran, and PAE plots. Plot images: a contact map (which residues are close in 3D, as an N×N binary image), a Ramachandran scatter (backbone torsion angles, revealing secondary-structure composition at a glance), and — for AlphaFold structures — a PAE heatmap (pairwise prediction confidence).

Backbone torsions (φ/ψ). φ (phi) and ψ (psi) are the two rotatable backbone dihedrals per residue: φ is the C(i-1)–N–Cα–C torsion, ψ is the N–Cα–C–N(i+1) torsion, both in degrees on (−180°, 180°]. α-helical residues cluster near (−60°, −45°); β-strand residues near (−120°, +130°). A Ramachandran plot is simply a scatter of (φ, ψ) for every residue.

Foldseek 3Di. A 3Di character summarizes, for each residue, the relative orientation of the Cα frame of its nearest spatial neighbor. Because it encodes fold topology rather than chemistry, 3Di alignments detect remote structural similarity that sequence alignment misses.

Radius of gyration, Cα contacts, bounding box. Three whole-structure scalars: the radius of gyration (RMS distance of Cα from centroid, in Å), the count of Cα–Cα contacts (pairs closer than 8 Å and separated by more than four residues in sequence — i.e. tertiary, not local, contacts), and the bounding-box dimensions. Together they distinguish compact globular folds from extended fibres or disordered chains.

Sequence. Sequence gives the chain of amino acids in standard one-letter code (A=alanine, C=cysteine, …, Y=tyrosine), read N→C. It is the only feature that is directly encoded by the gene; all structural features are derived from the folded form of this sequence.

mmCIF coordinates. Atomic coordinates in PDBx/mmCIF format — the same representation the Protein Data Bank distributes. Each line of the _atom_site loop places one backbone atom in Cartesian space (units: ångströms, origin: arbitrary).

Secondary structure (3-state, P-SEA). Three-state secondary structure (P-SEA) collapses the eight DSSP classes into helix (a), strand (b), and coil (c). P-SEA assigns these from Cα geometry alone — distances and angles — without requiring backbone oxygens, so it works on any Cα trace.

InterPro / GO / CATH / organism. Functional annotations link the protein to curated databases. InterPro entries identify conserved domains and families by matching the sequence against member-database signatures (Pfam, PROSITE, CDD, …). Gene Ontology (GO) terms describe molecular function, biological process, and cellular component in a controlled vocabulary. CATH places the structure in a hierarchical fold classification (Class/Architecture/Topology/Homologous-superfamily). The organism is the source species.

B-factor. B-factor (Debye–Waller factor) reflects atomic displacement in the crystal lattice. It is an experimental observable (units Å²), not a prediction; low values mean the atom is pinned down, high values mean it moves or is heterogeneous across the crystal.

Rendered structure images. Structure images are PyMOL renders from six orthogonal camera directions. Cartoon representation draws helices as coils and strands as arrows; sticks shows the backbone as bonds; surface shows the solvent-excluded envelope. Rainbow coloring maps sequence position to hue (blue→red, N→C); chain coloring assigns a distinct color per polypeptide.

Solvent-accessible surface area. Solvent-accessible surface area (SASA) is the area in Å² traced out by the centre of a 1.4 Å probe sphere (a water molecule) rolled over the protein's van der Waals surface (Shrake–Rupley / Lee–Richards construction). Buried residues have near-zero SASA; fully exposed residues can exceed 200 Å². The total SASA scales roughly with the number of surface residues.

Secondary structure (8-state, DSSP). The SS8 string is DSSP's per-residue secondary-structure call. α-helix (H) means an i→i+4 H-bond ladder; β-strand (E) means the residue participates in a β-sheet; 3₁₀ (G) and π (I) are tighter and wider helices; T/S are turns/bends; '-' is loop.

pLDDT. For AlphaFold models, the B-factor field carries pLDDT — the model's own estimate of local accuracy on a 0–100 scale. Regions with pLDDT<50 should be treated as essentially unmodeled; they often correspond to intrinsically disordered segments.

Nearest PDB structures. Nearest PDB neighbors are the top structural matches found by Foldseek when searching this structure against the entire Protein Data Bank. Each hit reports a TM-score (0 to 1; >0.5 almost always implies the same fold) and an E-value. These are *structural* homologs — they may share no detectable sequence similarity.